Protein AF-0000000076583501 (afdb_homodimer)

Solvent-accessible surface area (backbone atoms only — not comparable to full-atom values): 12440 Å² total; per-residue (Å²): 135,84,81,75,78,78,78,78,76,76,77,77,77,74,77,70,72,71,69,78,67,77,65,88,57,79,86,48,92,67,40,42,37,26,33,21,34,40,71,53,78,54,80,78,55,52,64,51,70,49,70,76,55,65,71,55,6,17,51,48,18,50,51,49,42,74,70,35,86,55,37,34,33,27,27,59,88,4,31,32,30,37,63,65,59,92,69,49,70,26,32,35,58,38,96,61,82,40,41,22,35,36,51,61,85,129,136,84,84,74,78,77,77,79,77,76,76,76,75,75,77,71,71,70,68,78,68,77,63,89,58,79,84,47,94,67,41,43,37,25,33,21,34,40,70,54,80,54,81,77,56,53,63,50,68,48,71,77,55,66,71,55,6,17,52,48,18,48,51,50,41,74,71,36,87,56,37,33,35,28,28,61,88,5,31,31,30,36,62,65,59,93,70,51,70,27,34,36,58,38,96,62,83,40,40,21,34,37,51,62,84,130

Nearest PDB structures (foldseek):
  5jvk-assembly3_C  TM=2.703E-01  e=1.717E+00  Bacteroides cellulosilyticus
  5jvk-assembly3_C  TM=2.705E-01  e=1.611E+00  Bacteroides cellulosilyticus

Sequence (212 aa):
MKASSVLCLLLVAGLLAASAQAHDCPAKAGFITMTDINWNNAGGLKEGREGGSEAEAAAKAEAFCRKNRKCFAFNDAAYWMLEPPATFAGFYPYDGELCTYMKIKKMKASSVLCLLLVAGLLAASAQAHDCPAKAGFITMTDINWNNAGGLKEGREGGSEAEAAAKAEAFCRKNRKCFAFNDAAYWMLEPPATFAGFYPYDGELCTYMKIKK

Radius of gyration: 24.27 Å; Cα contacts (8 Å, |Δi|>4): 399; chains: 2; bounding box: 88×47×60 Å

Foldseek 3Di:
DDPPPPPPPPPPPPPPPPPVPFADDDDDPQWDKDTQKDFDPDDDWAKDFADDPLQVLQVVLVVVQVVDLQWFKDKSSNMTTGDDDPPGPTMDGHPDTMIMITGDHD/DDPPPPPPPPPPPPPPPPPVPFADDDDDPQWDKDTQKDFDPDDDWAKDFADDPLQVLQVVLVVVQVVDLQWFKDKSSNMTTGDDDPPGPTMDGHPDTMIMITGDDD

pLDDT: mean 83.0, std 21.5, range [33.19, 98.75]

Organism: Tetradesmus obliquus (NCBI:txid3088)

Structure (mmCIF, N/CA/C/O backbone):
data_AF-0000000076583501-model_v1
#
loop_
_entity.id
_entity.type
_entity.pdbx_description
1 polymer 'Uncharacterized protein'
#
loop_
_atom_site.group_PDB
_atom_site.id
_atom_site.type_symbol
_atom_site.label_atom_id
_atom_site.label_alt_id
_atom_site.label_comp_id
_atom_site.label_asym_id
_atom_site.label_entity_id
_atom_site.label_seq_id
_atom_site.pdbx_PDB_ins_code
_atom_site.Cartn_x
_atom_site.Cartn_y
_atom_site.Cartn_z
_atom_site.occupancy
_atom_site.B_iso_or_equiv
_atom_site.auth_seq_id
_atom_site.auth_comp_id
_atom_site.auth_asym_id
_atom_site.auth_atom_id
_atom_site.pdbx_PDB_model_num
ATOM 1 N N . MET A 1 1 ? -54.219 -22.469 42.688 1 33.19 1 MET A N 1
ATOM 2 C CA . MET A 1 1 ? -53.812 -21.766 41.469 1 33.19 1 MET A CA 1
ATOM 3 C C . MET A 1 1 ? -52.344 -21.344 41.562 1 33.19 1 MET A C 1
ATOM 5 O O . MET A 1 1 ? -51.969 -20.531 42.406 1 33.19 1 MET A O 1
ATOM 9 N N . LYS A 1 2 ? -51.344 -22.266 41.188 1 41.41 2 LYS A N 1
ATOM 10 C CA . LYS A 1 2 ? -49.906 -22.094 41.219 1 41.41 2 LYS A CA 1
ATOM 11 C C . LYS A 1 2 ? -49.438 -21 40.25 1 41.41 2 LYS A C 1
ATOM 13 O O . LYS A 1 2 ? -49.906 -20.984 39.094 1 41.41 2 LYS A O 1
ATOM 18 N N . ALA A 1 3 ? -49.062 -19.781 40.781 1 48.47 3 ALA A N 1
ATOM 19 C CA . ALA A 1 3 ? -48.406 -18.688 40.062 1 48.47 3 ALA A CA 1
ATOM 20 C C . ALA A 1 3 ? -47.188 -19.172 39.312 1 48.47 3 ALA A C 1
ATOM 22 O O . ALA A 1 3 ? -46.281 -19.766 39.906 1 48.47 3 ALA A O 1
ATOM 23 N N . SER A 1 4 ? -47.312 -19.641 38.062 1 45.44 4 SER A N 1
ATOM 24 C CA . SER A 1 4 ? -46.188 -19.969 37.219 1 45.44 4 SER A CA 1
ATOM 25 C C . SER A 1 4 ? -45.281 -18.75 36.969 1 45.44 4 SER A C 1
ATOM 27 O O . SER A 1 4 ? -45.781 -17.703 36.531 1 45.44 4 SER A O 1
ATOM 29 N N . SER A 1 5 ? -44.281 -18.562 37.812 1 44.34 5 SER A N 1
ATOM 30 C CA . SER A 1 5 ? -43.25 -17.562 37.531 1 44.34 5 SER A CA 1
ATOM 31 C C . SER A 1 5 ? -42.656 -17.75 36.156 1 44.34 5 SER A C 1
ATOM 33 O O . SER A 1 5 ? -42.094 -18.812 35.875 1 44.34 5 SER A O 1
ATOM 35 N N . VAL A 1 6 ? -43.188 -17.078 35.125 1 46.06 6 VAL A N 1
ATOM 36 C CA . VAL A 1 6 ? -42.562 -16.953 33.812 1 46.06 6 VAL A CA 1
ATOM 37 C C . VAL A 1 6 ? -41.188 -16.312 33.969 1 46.06 6 VAL A C 1
ATOM 39 O O . VAL A 1 6 ? -41.062 -15.141 34.344 1 46.06 6 VAL A O 1
ATOM 42 N N . LEU A 1 7 ? -40.188 -17.125 34.25 1 44.72 7 LEU A N 1
ATOM 43 C CA . LEU A 1 7 ? -38.781 -16.672 34.125 1 44.72 7 LEU A CA 1
ATOM 44 C C . LEU A 1 7 ? -38.531 -16.156 32.719 1 44.72 7 LEU A C 1
ATOM 46 O O . LEU A 1 7 ? -38.656 -16.906 31.75 1 44.72 7 LEU A O 1
ATOM 50 N N . CYS A 1 8 ? -38.688 -14.82 32.469 1 43 8 CYS A N 1
ATOM 51 C CA . CYS A 1 8 ? -38.219 -14.125 31.266 1 43 8 CYS A CA 1
ATOM 52 C C . CYS A 1 8 ? -36.719 -14.312 31.078 1 43 8 CYS A C 1
ATOM 54 O O . CYS A 1 8 ? -35.906 -13.734 31.812 1 43 8 CYS A O 1
ATOM 56 N N . LEU A 1 9 ? -36.344 -15.484 30.547 1 44.47 9 LEU A N 1
ATOM 57 C CA . LEU A 1 9 ? -35 -15.617 30.047 1 44.47 9 LEU A CA 1
ATOM 58 C C . LEU A 1 9 ? -34.688 -14.539 29.016 1 44.47 9 LEU A C 1
ATOM 60 O O . LEU A 1 9 ? -35.219 -14.555 27.906 1 44.47 9 LEU A O 1
ATOM 64 N N . LEU A 1 10 ? -34.281 -13.344 29.516 1 46.03 10 LEU A N 1
ATOM 65 C CA . LEU A 1 10 ? -33.656 -12.352 28.641 1 46.03 10 LEU A CA 1
ATOM 66 C C . LEU A 1 10 ? -32.406 -12.922 27.969 1 46.03 10 LEU A C 1
ATOM 68 O O . LEU A 1 10 ? -31.391 -13.148 28.625 1 46.03 10 LEU A O 1
ATOM 72 N N . LEU A 1 11 ? -32.562 -13.633 26.844 1 43.69 11 LEU A N 1
ATOM 73 C CA . LEU A 1 11 ? -31.453 -13.945 25.953 1 43.69 11 LEU A CA 1
ATOM 74 C C . LEU A 1 11 ? -30.75 -12.68 25.5 1 43.69 11 LEU A C 1
ATOM 76 O O . LEU A 1 11 ? -31.281 -11.914 24.703 1 43.69 11 LEU A O 1
ATOM 80 N N . VAL A 1 12 ? -29.844 -12.141 26.281 1 39.69 12 VAL A N 1
ATOM 81 C CA . VAL A 1 12 ? -28.906 -11.133 25.781 1 39.69 12 VAL A CA 1
ATOM 82 C C . VAL A 1 12 ? -28.078 -11.719 24.625 1 39.69 12 VAL A C 1
ATOM 84 O O . VAL A 1 12 ? -27.203 -12.555 24.844 1 39.69 12 VAL A O 1
ATOM 87 N N . ALA A 1 13 ? -28.609 -11.75 23.406 1 41.84 13 ALA A N 1
ATOM 88 C CA . ALA A 1 13 ? -27.781 -11.969 22.234 1 41.84 13 ALA A CA 1
ATOM 89 C C . ALA A 1 13 ? -26.578 -11.023 22.234 1 41.84 13 ALA A C 1
ATOM 91 O O . ALA A 1 13 ? -26.734 -9.812 22.109 1 41.84 13 ALA A O 1
ATOM 92 N N . GLY A 1 14 ? -25.531 -11.336 22.859 1 40.5 14 GLY A N 1
ATOM 93 C CA . GLY A 1 14 ? -24.281 -10.617 22.672 1 40.5 14 GLY A CA 1
ATOM 94 C C . GLY A 1 14 ? -23.953 -10.375 21.219 1 40.5 14 GLY A C 1
ATOM 95 O O . GLY A 1 14 ? -23.75 -11.328 20.453 1 40.5 14 GLY A O 1
ATOM 96 N N . LEU A 1 15 ? -24.328 -9.336 20.641 1 43.78 15 LEU A N 1
ATOM 97 C CA . LEU A 1 15 ? -23.766 -8.82 19.406 1 43.78 15 LEU A CA 1
ATOM 98 C C . LEU A 1 15 ? -22.234 -8.852 19.453 1 43.78 15 LEU A C 1
ATOM 100 O O . LEU A 1 15 ? -21.609 -7.965 20.031 1 43.78 15 LEU A O 1
ATOM 104 N N . LEU A 1 16 ? -21.656 -10.008 19.391 1 36.66 16 LEU A N 1
ATOM 105 C CA . LEU A 1 16 ? -20.25 -10 19.016 1 36.66 16 LEU A CA 1
ATOM 106 C C . LEU A 1 16 ? -20.047 -9.25 17.703 1 36.66 16 LEU A C 1
ATOM 108 O O . LEU A 1 16 ? -20.516 -9.695 16.656 1 36.66 16 LEU A O 1
ATOM 112 N N . ALA A 1 17 ? -20.016 -7.969 17.734 1 36.88 17 ALA A N 1
ATOM 113 C CA . ALA A 1 17 ? -19.375 -7.309 16.609 1 36.88 17 ALA A CA 1
ATOM 114 C C . ALA A 1 17 ? -18.094 -8.039 16.203 1 36.88 17 ALA A C 1
ATOM 116 O O . ALA A 1 17 ? -17.156 -8.148 16.984 1 36.88 17 ALA A O 1
ATOM 117 N N . ALA A 1 18 ? -18.109 -9.109 15.414 1 33.78 18 ALA A N 1
ATOM 118 C CA . ALA A 1 18 ? -16.906 -9.633 14.758 1 33.78 18 ALA A CA 1
ATOM 119 C C . ALA A 1 18 ? -16.031 -8.5 14.219 1 33.78 18 ALA A C 1
ATOM 121 O O . ALA A 1 18 ? -16.453 -7.754 13.336 1 33.78 18 ALA A O 1
ATOM 122 N N . SER A 1 19 ? -15.305 -7.812 15.023 1 37.44 19 SER A N 1
ATOM 123 C CA . SER A 1 19 ? -14.211 -7.059 14.422 1 37.44 19 SER A CA 1
ATOM 124 C C . SER A 1 19 ? -13.609 -7.809 13.234 1 37.44 19 SER A C 1
ATOM 126 O O . SER A 1 19 ? -13.234 -8.977 13.352 1 37.44 19 SER A O 1
ATOM 128 N N . ALA A 1 20 ? -14.195 -7.738 12.109 1 42.19 20 ALA A N 1
ATOM 129 C CA . ALA A 1 20 ? -13.602 -8.367 10.938 1 42.19 20 ALA A CA 1
ATOM 130 C C . ALA A 1 20 ? -12.078 -8.422 11.055 1 42.19 20 ALA A C 1
ATOM 132 O O . ALA A 1 20 ? -11.43 -7.383 11.18 1 42.19 20 ALA A O 1
ATOM 133 N N . GLN A 1 21 ? -11.562 -9.273 11.906 1 45.88 21 GLN A N 1
ATOM 134 C CA . GLN A 1 21 ? -10.133 -9.531 12.008 1 45.88 21 GLN A CA 1
ATOM 135 C C . GLN A 1 21 ? -9.461 -9.43 10.648 1 45.88 21 GLN A C 1
ATOM 137 O O . GLN A 1 21 ? -9.984 -9.938 9.648 1 45.88 21 GLN A O 1
ATOM 142 N N . ALA A 1 22 ? -8.578 -8.422 10.422 1 59.5 22 ALA A N 1
ATOM 143 C CA . ALA A 1 22 ? -7.785 -8.359 9.195 1 59.5 22 ALA A CA 1
ATOM 144 C C . ALA A 1 22 ? -7.344 -9.75 8.758 1 59.5 22 ALA A C 1
ATOM 146 O O . ALA A 1 22 ? -7.055 -10.609 9.594 1 59.5 22 ALA A O 1
ATOM 147 N N . HIS A 1 23 ? -7.59 -10.117 7.48 1 78.06 23 HIS A N 1
ATOM 148 C CA . HIS A 1 23 ? -7.09 -11.32 6.824 1 78.06 23 HIS A CA 1
ATOM 149 C C . HIS A 1 23 ? -5.625 -11.57 7.168 1 78.06 23 HIS A C 1
ATOM 151 O O . HIS A 1 23 ? -4.848 -10.617 7.297 1 78.06 23 HIS 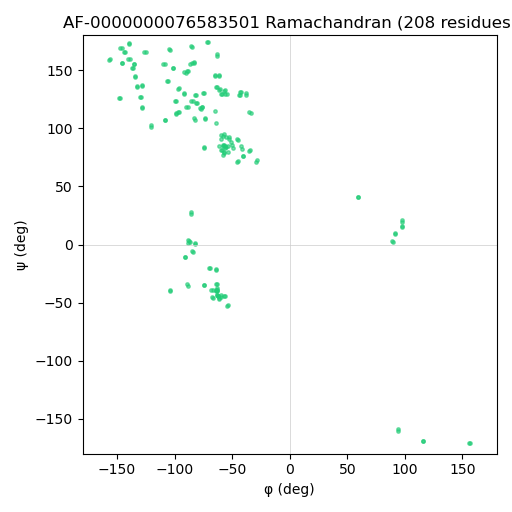A O 1
ATOM 157 N N . ASP A 1 24 ? -5.301 -12.758 7.555 1 89.88 24 ASP A N 1
ATOM 158 C CA . ASP A 1 24 ? -3.922 -13.094 7.895 1 89.88 24 ASP A CA 1
ATOM 159 C C . ASP A 1 24 ? -3.059 -13.203 6.641 1 89.88 24 ASP A C 1
ATOM 161 O O . ASP A 1 24 ? -3.291 -14.078 5.797 1 89.88 24 ASP A O 1
ATOM 165 N N . CYS A 1 25 ? -2.193 -12.305 6.41 1 95.94 25 CYS A N 1
ATOM 166 C CA . CYS A 1 25 ? -1.236 -12.312 5.309 1 95.94 25 CYS A CA 1
ATOM 167 C C . CYS A 1 25 ? 0.176 -12.578 5.82 1 95.94 25 CYS A C 1
ATOM 169 O O . CYS A 1 25 ? 0.776 -11.719 6.465 1 95.94 25 CYS A O 1
ATOM 171 N N . PRO A 1 26 ? 0.701 -13.773 5.566 1 94.31 26 PRO A N 1
ATOM 172 C CA . PRO A 1 26 ? 2.061 -14.039 6.043 1 94.31 26 PRO A CA 1
ATOM 173 C C . PRO A 1 26 ? 3.096 -13.102 5.426 1 94.31 26 PRO A C 1
ATOM 175 O O . PRO A 1 26 ? 2.99 -12.75 4.25 1 94.31 26 PRO A O 1
ATOM 178 N N . ALA A 1 27 ? 4.109 -12.766 6.266 1 93.19 27 ALA A N 1
ATOM 179 C CA . ALA A 1 27 ? 5.234 -12 5.734 1 93.19 27 ALA A CA 1
ATOM 180 C C . ALA A 1 27 ? 6.012 -12.812 4.703 1 93.19 27 ALA A C 1
ATOM 182 O O . ALA A 1 27 ? 6.168 -14.031 4.852 1 93.19 27 ALA A O 1
ATOM 183 N N . LYS A 1 28 ? 6.512 -12.094 3.701 1 95.25 28 LYS A N 1
ATOM 184 C CA . LYS A 1 28 ? 7.352 -12.703 2.674 1 95.25 28 LYS A CA 1
ATOM 185 C C . LYS A 1 28 ? 8.648 -11.922 2.482 1 95.25 28 LYS A C 1
ATOM 187 O O . LYS A 1 28 ? 8.617 -10.719 2.232 1 95.25 28 LYS A O 1
ATOM 192 N N . ALA A 1 29 ? 9.742 -12.633 2.566 1 93.31 29 ALA A N 1
ATOM 193 C CA . ALA A 1 29 ? 11.039 -11.984 2.381 1 93.31 29 ALA A CA 1
ATOM 194 C C . ALA A 1 29 ? 11.109 -11.273 1.031 1 93.31 29 ALA A C 1
ATOM 196 O O . ALA A 1 29 ? 10.711 -11.836 0.006 1 93.31 29 ALA A O 1
ATOM 197 N N . GLY A 1 30 ? 11.586 -10.023 1.073 1 93.19 30 GLY A N 1
ATOM 198 C CA . GLY A 1 30 ? 11.766 -9.266 -0.156 1 93.19 30 GLY A CA 1
ATOM 199 C C . GLY A 1 30 ? 10.523 -8.492 -0.561 1 93.19 30 GLY A C 1
ATOM 200 O O . GLY A 1 30 ? 10.5 -7.844 -1.611 1 93.19 30 GLY A O 1
ATOM 201 N N . PHE A 1 31 ? 9.508 -8.594 0.328 1 95.44 31 PHE A N 1
ATOM 202 C CA . PHE A 1 31 ? 8.258 -7.926 -0.01 1 95.44 31 PHE A CA 1
ATOM 203 C C . PHE A 1 31 ? 7.684 -7.203 1.204 1 95.44 31 PHE A C 1
ATOM 205 O O . PHE A 1 31 ? 7.902 -7.621 2.342 1 95.44 31 PHE A O 1
ATOM 212 N N . ILE A 1 32 ? 6.922 -6.109 0.92 1 94.75 32 ILE A N 1
ATOM 213 C CA . ILE A 1 32 ? 6.059 -5.465 1.903 1 94.75 32 ILE A CA 1
ATOM 214 C C . ILE A 1 32 ? 4.66 -6.066 1.836 1 94.75 32 ILE A C 1
ATOM 216 O O . ILE A 1 32 ? 4.074 -6.176 0.755 1 94.75 32 ILE A O 1
ATOM 220 N N . THR A 1 33 ? 4.18 -6.422 2.992 1 96.19 33 THR A N 1
ATOM 221 C CA . THR A 1 33 ? 2.838 -6.988 3.074 1 96.19 33 THR A CA 1
ATOM 222 C C . THR A 1 33 ? 1.782 -5.887 3.094 1 96.19 33 THR A C 1
ATOM 224 O O . THR A 1 33 ? 1.887 -4.934 3.869 1 96.19 33 THR A O 1
ATOM 227 N N . MET A 1 34 ? 0.791 -5.977 2.23 1 96.75 34 MET A N 1
ATOM 228 C CA . MET A 1 34 ? -0.387 -5.117 2.17 1 96.75 34 MET A CA 1
ATOM 229 C C . MET A 1 34 ? -1.665 -5.934 2.346 1 96.75 34 MET A C 1
ATOM 231 O O . MET A 1 34 ? -2.125 -6.586 1.405 1 96.75 34 MET A O 1
ATOM 235 N N . THR A 1 35 ? -2.188 -5.879 3.539 1 96.44 35 THR A N 1
ATOM 236 C CA . THR A 1 35 ? -3.338 -6.699 3.902 1 96.44 35 THR A CA 1
ATOM 237 C C . THR A 1 35 ? -4.641 -6.027 3.477 1 96.44 35 THR A C 1
ATOM 239 O O . THR A 1 35 ? -4.902 -4.879 3.85 1 96.44 35 THR A O 1
ATOM 242 N N . ASP A 1 36 ? -5.402 -6.73 2.688 1 96.81 36 ASP A N 1
ATOM 243 C CA . ASP A 1 36 ? -6.707 -6.277 2.211 1 96.81 36 ASP A CA 1
ATOM 244 C C . ASP A 1 36 ? -6.582 -4.973 1.428 1 96.81 36 ASP A C 1
ATOM 246 O O . ASP A 1 36 ? -7.379 -4.051 1.615 1 96.81 36 ASP A O 1
ATOM 250 N N . ILE A 1 37 ? -5.59 -4.953 0.685 1 96.56 37 ILE A N 1
ATOM 251 C CA . ILE A 1 37 ? -5.258 -3.805 -0.151 1 96.56 37 ILE A CA 1
ATOM 252 C C . ILE A 1 37 ? -5.035 -4.262 -1.591 1 96.56 37 ILE A C 1
ATOM 254 O O . ILE A 1 37 ? -4.391 -5.281 -1.833 1 96.56 37 ILE A O 1
ATOM 258 N N . ASN A 1 38 ? -5.59 -3.492 -2.525 1 96.62 38 ASN A N 1
ATOM 259 C CA . ASN A 1 38 ? -5.422 -3.758 -3.949 1 96.62 38 ASN A CA 1
ATOM 260 C C . ASN A 1 38 ? -4.867 -2.539 -4.688 1 96.62 38 ASN A C 1
ATOM 262 O O . ASN A 1 38 ? -4.781 -1.451 -4.113 1 96.62 38 ASN A O 1
ATOM 266 N N . TRP A 1 39 ? -4.43 -2.807 -5.863 1 96.38 39 TRP A N 1
ATOM 267 C CA . TRP A 1 39 ? -3.992 -1.685 -6.688 1 96.38 39 TRP A CA 1
ATOM 268 C C . TRP A 1 39 ? -5.059 -1.311 -7.711 1 96.38 39 TRP A C 1
ATOM 270 O O . TRP A 1 39 ? -5.863 -2.152 -8.109 1 96.38 39 TRP A O 1
ATOM 280 N N . ASN A 1 40 ? -5.016 -0.035 -8.062 1 91.62 40 ASN A N 1
ATOM 281 C CA . ASN A 1 40 ? -5.891 0.458 -9.117 1 91.62 40 ASN A CA 1
ATOM 282 C C . ASN A 1 40 ? -5.383 0.051 -10.5 1 91.62 40 ASN A C 1
ATOM 284 O O . ASN A 1 40 ? -4.25 0.368 -10.867 1 91.62 40 ASN A O 1
ATOM 288 N N . ASN A 1 41 ? -6.074 -0.659 -11.227 1 82.19 41 ASN A N 1
ATOM 289 C CA . ASN A 1 41 ? -5.676 -1.164 -12.539 1 82.19 41 ASN A CA 1
ATOM 290 C C . ASN A 1 41 ? -5.977 -0.158 -13.648 1 82.19 41 ASN A C 1
ATOM 292 O O . ASN A 1 41 ? -5.992 -0.512 -14.828 1 82.19 41 ASN A O 1
ATOM 296 N N . ALA A 1 42 ? -6.023 1.025 -13.367 1 70.38 42 ALA A N 1
ATOM 297 C CA . ALA A 1 42 ? -6.297 2.035 -14.383 1 70.38 42 ALA A CA 1
ATOM 298 C C . ALA A 1 42 ? -5.004 2.539 -15.023 1 70.38 42 ALA A C 1
ATOM 300 O O . ALA A 1 42 ? -3.93 2.426 -14.43 1 70.38 42 ALA A O 1
ATOM 301 N N . GLY A 1 43 ? -5.055 2.91 -16.312 1 66.12 43 GLY A N 1
ATOM 302 C CA . GLY A 1 43 ? -4.051 3.834 -16.812 1 66.12 43 GLY A CA 1
ATOM 303 C C . GLY A 1 43 ? -2.9 3.139 -17.516 1 66.12 43 GLY A C 1
ATOM 304 O O . GLY A 1 43 ? -1.758 3.6 -17.453 1 66.12 43 GLY A O 1
ATOM 305 N N . GLY A 1 44 ? -3.07 1.885 -18 1 78.94 44 GLY A N 1
ATOM 306 C CA . GLY A 1 44 ? -1.966 1.339 -18.766 1 78.94 44 GLY A CA 1
ATOM 307 C C . GLY A 1 44 ? -1.05 0.447 -17.953 1 78.94 44 GLY A C 1
ATOM 308 O O . GLY A 1 44 ? 0.098 0.21 -18.328 1 78.94 44 GLY A O 1
ATOM 309 N N . LEU A 1 45 ? -1.541 0.067 -16.844 1 88.94 45 LEU A N 1
ATOM 310 C CA . LEU A 1 45 ? -0.756 -0.853 -16.031 1 88.94 45 LEU A CA 1
ATOM 311 C C . LEU A 1 45 ? -0.479 -2.148 -16.781 1 88.94 45 LEU A C 1
ATOM 313 O O . LEU A 1 45 ? -1.365 -2.682 -17.453 1 88.94 45 LEU A O 1
ATOM 317 N N . LYS A 1 46 ? 0.839 -2.533 -16.781 1 93.5 46 LYS A N 1
ATOM 318 C CA . LYS A 1 46 ? 1.18 -3.873 -17.25 1 93.5 46 LYS A CA 1
ATOM 319 C C . LYS A 1 46 ? 0.999 -4.906 -16.141 1 93.5 46 LYS A C 1
ATOM 321 O O . LYS A 1 46 ? 1.735 -4.902 -15.156 1 93.5 46 LYS A O 1
ATOM 326 N N . GLU A 1 47 ? -0.013 -5.652 -16.375 1 95.88 47 GLU A N 1
ATOM 327 C CA . GLU A 1 47 ? -0.366 -6.641 -15.359 1 95.88 47 GLU A CA 1
ATOM 328 C C . GLU A 1 47 ? -0.796 -7.957 -15.992 1 95.88 47 GLU A C 1
ATOM 330 O O . GLU A 1 47 ? -0.979 -8.039 -17.203 1 95.88 47 GLU A O 1
ATOM 335 N N . GLY A 1 48 ? -0.72 -9.023 -15.164 1 96.19 48 GLY A N 1
ATOM 336 C CA . GLY A 1 48 ? -1.169 -10.344 -15.578 1 96.19 48 GLY A CA 1
ATOM 337 C C . GLY A 1 48 ? -1.744 -11.164 -14.438 1 96.19 48 GLY A C 1
ATOM 338 O O . GLY A 1 48 ? -1.705 -10.742 -13.281 1 96.19 48 GLY A O 1
ATOM 339 N N . ARG A 1 49 ? -2.322 -12.227 -14.891 1 97.19 49 ARG A N 1
ATOM 340 C CA . ARG A 1 49 ? -2.838 -13.211 -13.938 1 97.19 49 ARG A CA 1
ATOM 341 C C . ARG A 1 49 ? -2.414 -14.617 -14.328 1 97.19 49 ARG A C 1
ATOM 343 O O . ARG A 1 49 ? -2.508 -15.008 -15.5 1 97.19 49 ARG A O 1
ATOM 350 N N . GLU A 1 50 ? -1.968 -15.383 -13.328 1 98.19 50 GLU A N 1
ATOM 351 C CA . GLU A 1 50 ? -1.53 -16.75 -13.586 1 98.19 50 GLU A CA 1
ATOM 352 C C . GLU A 1 50 ? -2.711 -17.719 -13.578 1 98.19 50 GLU A C 1
ATOM 354 O O . GLU A 1 50 ? -3.742 -17.438 -12.961 1 98.19 50 GLU A O 1
ATOM 359 N N . GLY A 1 51 ? -2.471 -18.828 -14.281 1 97.12 51 GLY A N 1
ATOM 360 C CA . GLY A 1 51 ? -3.527 -19.828 -14.375 1 97.12 51 GLY A CA 1
ATOM 361 C C . GLY A 1 51 ? -3.283 -21.047 -13.5 1 97.12 51 GLY A C 1
ATOM 362 O O . GLY A 1 51 ? -2.215 -21.188 -12.906 1 97.12 51 GLY A O 1
ATOM 363 N N . GLY A 1 52 ? -4.496 -21.938 -13.375 1 96.75 52 GLY A N 1
ATOM 364 C CA . GLY A 1 52 ? -4.48 -23.109 -12.523 1 96.75 52 GLY A CA 1
ATOM 365 C C . GLY A 1 52 ? -5.449 -23.031 -11.359 1 96.75 52 GLY A C 1
ATOM 366 O O . GLY A 1 52 ? -6.352 -22.188 -11.359 1 96.75 52 GLY A O 1
ATOM 367 N N . SER A 1 53 ? -5.27 -24 -10.43 1 96.75 53 SER A N 1
ATOM 368 C CA . SER A 1 53 ? -6.039 -23.859 -9.195 1 96.75 53 SER A CA 1
ATOM 369 C C . SER A 1 53 ? -5.648 -22.609 -8.438 1 96.75 53 SER A C 1
ATOM 371 O O . SER A 1 53 ? -4.578 -22.031 -8.672 1 96.75 53 SER A O 1
ATOM 373 N N . GLU A 1 54 ? -6.426 -22.203 -7.586 1 94 54 GLU A N 1
ATOM 374 C CA . GLU A 1 54 ? -6.195 -20.969 -6.832 1 94 54 GLU A CA 1
ATOM 375 C C . GLU A 1 54 ? -4.824 -20.984 -6.16 1 94 54 GLU A C 1
ATOM 377 O O . GLU A 1 54 ? -4.027 -20.062 -6.352 1 94 54 GLU A O 1
ATOM 382 N N . ALA A 1 55 ? -4.555 -22.016 -5.441 1 94.81 55 ALA A N 1
ATOM 383 C CA . ALA A 1 55 ? -3.287 -22.109 -4.719 1 94.81 55 ALA A CA 1
ATOM 384 C C . ALA A 1 55 ? -2.107 -22.156 -5.684 1 94.81 55 ALA A C 1
ATOM 386 O O . ALA A 1 55 ? -1.089 -21.5 -5.457 1 94.81 55 ALA A O 1
ATOM 387 N N . GLU A 1 56 ? -2.285 -22.891 -6.824 1 97.19 56 GLU A N 1
ATOM 388 C CA . GLU A 1 56 ? -1.233 -23 -7.832 1 97.19 56 GLU A CA 1
ATOM 389 C C . GLU A 1 56 ? -0.989 -21.656 -8.508 1 97.19 56 GLU A C 1
ATOM 391 O O . GLU A 1 56 ? 0.16 -21.234 -8.688 1 97.19 56 GLU A O 1
ATOM 396 N N . ALA A 1 57 ? -2.062 -21.031 -8.859 1 98.38 57 ALA A N 1
ATOM 397 C CA . ALA A 1 57 ? -1.968 -19.734 -9.555 1 98.38 57 ALA A CA 1
ATOM 398 C C . ALA A 1 57 ? -1.314 -18.688 -8.664 1 98.38 57 ALA A C 1
ATOM 400 O O . ALA A 1 57 ? -0.454 -17.922 -9.117 1 98.38 57 ALA A O 1
ATOM 401 N N . ALA A 1 58 ? -1.652 -18.703 -7.406 1 97.69 58 ALA A N 1
ATOM 402 C CA . ALA A 1 58 ? -1.051 -17.766 -6.461 1 97.69 58 ALA A CA 1
ATOM 403 C C . ALA A 1 58 ? 0.45 -18 -6.332 1 97.69 58 ALA A C 1
ATOM 405 O O . ALA A 1 58 ? 1.238 -17.047 -6.312 1 97.69 58 ALA A O 1
ATOM 406 N N . ALA A 1 59 ? 0.811 -19.25 -6.25 1 98.25 59 ALA A N 1
ATOM 407 C CA . ALA A 1 59 ? 2.225 -19.594 -6.148 1 98.25 59 ALA A CA 1
ATOM 408 C C . ALA A 1 59 ? 2.99 -19.172 -7.398 1 98.25 59 ALA A C 1
ATOM 410 O O . ALA A 1 59 ? 4.129 -18.703 -7.305 1 98.25 59 ALA A O 1
ATOM 411 N N . LYS A 1 60 ? 2.377 -19.297 -8.531 1 98.62 60 LYS A N 1
ATOM 412 C CA . LYS A 1 60 ? 3 -18.906 -9.797 1 98.62 60 LYS A CA 1
ATOM 413 C C . LYS A 1 60 ? 3.178 -17.391 -9.875 1 98.62 60 LYS A C 1
ATOM 415 O O . LYS A 1 60 ? 4.199 -16.906 -10.367 1 98.62 60 LYS A O 1
ATOM 420 N N . ALA A 1 61 ? 2.244 -16.688 -9.414 1 98.75 61 ALA A N 1
ATOM 421 C CA . ALA A 1 61 ? 2.359 -15.234 -9.391 1 98.75 61 ALA A CA 1
ATOM 422 C C . ALA A 1 61 ? 3.523 -14.789 -8.516 1 98.75 61 ALA A C 1
ATOM 424 O O . ALA A 1 61 ? 4.293 -13.906 -8.898 1 98.75 61 ALA A O 1
ATOM 425 N N . GLU A 1 62 ? 3.629 -15.391 -7.375 1 98.62 62 GLU A N 1
ATOM 426 C CA . GLU A 1 62 ? 4.754 -15.078 -6.5 1 98.62 62 GLU A CA 1
ATOM 427 C C . GLU A 1 62 ? 6.082 -15.422 -7.168 1 98.62 62 GLU A C 1
ATOM 429 O O . GLU A 1 62 ? 7.023 -14.625 -7.148 1 98.62 62 GLU A O 1
ATOM 434 N N . ALA A 1 63 ? 6.152 -16.594 -7.758 1 98.69 63 ALA A N 1
ATOM 435 C CA . ALA A 1 63 ? 7.379 -17.031 -8.422 1 98.69 63 ALA A CA 1
ATOM 436 C C . ALA A 1 63 ? 7.762 -16.062 -9.547 1 98.69 63 ALA A C 1
ATOM 438 O O . ALA A 1 63 ? 8.938 -15.703 -9.688 1 98.69 63 ALA A O 1
ATOM 439 N N . PHE A 1 64 ? 6.809 -15.695 -10.305 1 98.56 64 PHE A N 1
ATOM 440 C CA . PHE A 1 64 ? 7.039 -14.734 -11.367 1 98.56 64 PHE A CA 1
ATOM 441 C C . PHE A 1 64 ? 7.637 -13.445 -10.82 1 98.56 64 PHE A C 1
ATOM 443 O O . PHE A 1 64 ? 8.617 -12.93 -11.359 1 98.56 64 PHE A O 1
ATOM 450 N N . CYS A 1 65 ? 7.082 -13 -9.734 1 98.38 65 CYS A N 1
ATOM 451 C CA . CYS A 1 65 ? 7.508 -11.711 -9.203 1 98.38 65 CYS A CA 1
ATOM 452 C C . CYS A 1 65 ? 8.883 -11.82 -8.547 1 98.38 65 CYS A C 1
ATOM 454 O O . CYS A 1 65 ? 9.656 -10.867 -8.578 1 98.38 65 CYS A O 1
ATOM 456 N N . ARG A 1 66 ? 9.141 -12.906 -7.957 1 97.75 66 ARG A N 1
ATOM 457 C CA . ARG A 1 66 ? 10.461 -13.109 -7.375 1 97.75 66 ARG A CA 1
ATOM 458 C C . ARG A 1 66 ? 11.547 -13.117 -8.453 1 97.75 66 ARG A C 1
ATOM 460 O O . ARG A 1 66 ? 12.625 -12.562 -8.258 1 97.75 66 ARG A O 1
ATOM 467 N N . LYS A 1 67 ? 11.227 -13.602 -9.57 1 97.62 67 LYS A N 1
ATOM 468 C CA . LYS A 1 67 ? 12.211 -13.812 -10.625 1 97.62 67 LYS A CA 1
ATOM 469 C C . LYS A 1 67 ? 12.352 -12.57 -11.5 1 97.62 67 LYS A C 1
ATOM 471 O O . LYS A 1 67 ? 13.43 -12.297 -12.031 1 97.62 67 LYS A O 1
ATOM 476 N N . ASN A 1 68 ? 11.328 -11.898 -11.727 1 97.25 68 ASN A N 1
ATOM 477 C CA . ASN A 1 68 ? 11.289 -10.766 -12.633 1 97.25 68 ASN A CA 1
ATOM 478 C C . ASN A 1 68 ? 11.648 -9.461 -11.922 1 97.25 68 ASN A C 1
ATOM 480 O O . ASN A 1 68 ? 10.883 -8.969 -11.094 1 97.25 68 ASN A O 1
ATOM 484 N N . ARG A 1 69 ? 12.648 -8.828 -12.305 1 95.12 69 ARG A N 1
ATOM 485 C CA . ARG A 1 69 ? 13.141 -7.625 -11.648 1 95.12 69 ARG A CA 1
ATOM 486 C C . ARG A 1 69 ? 12.188 -6.453 -11.859 1 95.12 69 ARG A C 1
ATOM 488 O O . ARG A 1 69 ? 12.227 -5.477 -11.109 1 95.12 69 ARG A O 1
ATOM 495 N N . LYS A 1 70 ? 11.359 -6.551 -12.867 1 95.5 70 LYS A N 1
ATOM 496 C CA . LYS A 1 70 ? 10.461 -5.445 -13.18 1 95.5 70 LYS A CA 1
ATOM 497 C C . LYS A 1 70 ? 9.125 -5.602 -12.453 1 95.5 70 LYS A C 1
ATOM 499 O O . LYS A 1 70 ? 8.289 -4.695 -12.477 1 95.5 70 LYS A O 1
ATOM 504 N N . CYS A 1 71 ? 8.953 -6.805 -11.875 1 97.12 71 CYS A N 1
ATOM 505 C CA . CYS A 1 71 ? 7.719 -6.973 -11.117 1 97.12 71 CYS A CA 1
ATOM 506 C C . CYS A 1 71 ? 7.672 -6.02 -9.93 1 97.12 71 CYS A C 1
ATOM 508 O O . CYS A 1 71 ? 8.672 -5.855 -9.219 1 97.12 71 CYS A O 1
ATOM 510 N N . PHE A 1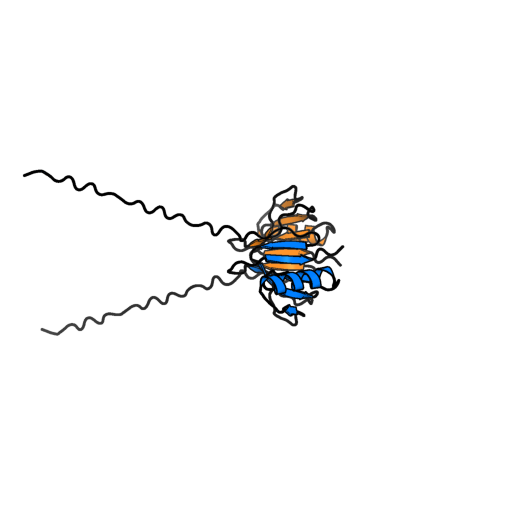 72 ? 6.477 -5.395 -9.773 1 95.94 72 PHE A N 1
ATOM 511 C CA . PHE A 1 72 ? 6.305 -4.406 -8.711 1 95.94 72 PHE A CA 1
ATOM 512 C C . PHE A 1 72 ? 5.504 -4.988 -7.555 1 95.94 72 PHE A C 1
ATOM 514 O O . PHE A 1 72 ? 5.789 -4.703 -6.391 1 95.94 72 PHE A O 1
ATOM 521 N N . ALA A 1 73 ? 4.504 -5.754 -7.891 1 97.75 73 ALA A N 1
ATOM 522 C CA . ALA A 1 73 ? 3.664 -6.348 -6.852 1 97.75 73 ALA A CA 1
ATOM 523 C C . ALA A 1 73 ? 2.969 -7.605 -7.363 1 97.75 73 ALA A C 1
ATOM 525 O O . ALA A 1 73 ? 2.844 -7.805 -8.578 1 97.75 73 ALA A O 1
ATOM 526 N N . PHE A 1 74 ? 2.525 -8.445 -6.449 1 98.5 74 PHE A N 1
ATOM 527 C CA . PHE A 1 74 ? 1.632 -9.562 -6.723 1 98.5 74 PHE A CA 1
ATOM 528 C C . PHE A 1 74 ? 0.653 -9.766 -5.57 1 98.5 74 PHE A C 1
ATOM 530 O O . PHE A 1 74 ? 0.794 -9.156 -4.512 1 98.5 74 PHE A O 1
ATOM 537 N N . ASN A 1 75 ? -0.396 -10.594 -5.898 1 97.94 75 ASN A N 1
ATOM 538 C CA . ASN A 1 75 ? -1.304 -10.906 -4.801 1 97.94 75 ASN A CA 1
ATOM 539 C C . ASN A 1 75 ? -1.73 -12.375 -4.832 1 97.94 75 ASN A C 1
ATOM 541 O O . ASN A 1 75 ? -1.354 -13.117 -5.738 1 97.94 75 ASN A O 1
ATOM 545 N N . ASP A 1 76 ? -2.465 -12.844 -3.771 1 97.62 76 ASP A N 1
ATOM 546 C CA . ASP A 1 76 ? -2.801 -14.258 -3.635 1 97.62 76 ASP A CA 1
ATOM 547 C C . ASP A 1 76 ? -4.02 -14.617 -4.48 1 97.62 76 ASP A C 1
ATOM 549 O O . ASP A 1 76 ? -4.426 -15.781 -4.531 1 97.62 76 ASP A O 1
ATOM 553 N N . ALA A 1 77 ? -4.609 -13.672 -5.211 1 97.31 77 ALA A N 1
ATOM 554 C CA . ALA A 1 77 ? -5.609 -13.945 -6.242 1 97.31 77 ALA A CA 1
ATOM 555 C C . ALA A 1 77 ? -4.945 -14.227 -7.586 1 97.31 77 ALA A C 1
ATOM 557 O O . ALA A 1 77 ? -5.617 -14.289 -8.617 1 97.31 77 ALA A O 1
ATOM 558 N N . ALA A 1 78 ? -3.572 -14.211 -7.531 1 98.56 78 ALA A N 1
ATOM 559 C CA . ALA A 1 78 ? -2.76 -14.695 -8.641 1 98.56 78 ALA A CA 1
ATOM 560 C C . ALA A 1 78 ? -2.414 -13.57 -9.602 1 98.56 78 ALA A C 1
ATOM 562 O O . ALA A 1 78 ? -1.918 -13.812 -10.711 1 98.56 78 ALA A O 1
ATOM 563 N N . TYR A 1 79 ? -2.715 -12.352 -9.234 1 97.94 79 TYR A N 1
ATOM 564 C CA . TYR A 1 79 ? -2.375 -11.219 -10.094 1 97.94 79 TYR A CA 1
ATOM 565 C C . TYR A 1 79 ? -0.973 -10.711 -9.789 1 97.94 79 TYR A C 1
ATOM 567 O O . TYR A 1 79 ? -0.493 -10.828 -8.664 1 97.94 79 TYR A O 1
ATOM 575 N N . TRP A 1 80 ? -0.288 -10.188 -10.75 1 98.12 80 TRP A N 1
ATOM 576 C CA . TRP A 1 80 ? 0.965 -9.453 -10.617 1 98.12 80 TRP A CA 1
ATOM 577 C C . TRP A 1 80 ? 0.949 -8.188 -11.477 1 98.12 80 TRP A C 1
ATOM 579 O O . TRP A 1 80 ? 0.198 -8.102 -12.453 1 98.12 80 TRP A O 1
ATOM 589 N N . MET A 1 81 ? 1.708 -7.23 -11.125 1 97 81 MET A N 1
ATOM 590 C CA . MET A 1 81 ? 1.877 -6.016 -11.914 1 97 81 MET A CA 1
ATOM 591 C C . MET A 1 81 ? 3.35 -5.637 -12.023 1 97 81 MET A C 1
ATOM 593 O O . MET A 1 81 ? 4.121 -5.844 -11.086 1 97 81 MET A O 1
ATOM 597 N N . LEU A 1 82 ? 3.715 -5.109 -13.164 1 96.44 82 LEU A N 1
ATOM 598 C CA . LEU A 1 82 ? 5.051 -4.562 -13.375 1 96.44 82 LEU A CA 1
ATOM 599 C C . LEU A 1 82 ? 5.133 -3.119 -12.891 1 96.44 82 LEU A C 1
ATOM 601 O O . LEU A 1 82 ? 4.121 -2.539 -12.484 1 96.44 82 LEU A O 1
ATOM 605 N N . GLU A 1 83 ? 6.312 -2.611 -12.852 1 93.44 83 GLU A N 1
ATOM 606 C CA . GLU A 1 83 ? 6.516 -1.226 -12.438 1 93.44 83 GLU A CA 1
ATOM 607 C C . GLU A 1 83 ? 5.477 -0.303 -13.07 1 93.44 83 GLU A C 1
ATOM 609 O O . GLU A 1 83 ? 5.281 -0.328 -14.289 1 93.44 83 GLU A O 1
ATOM 614 N N . PRO A 1 84 ? 4.891 0.423 -12.234 1 90.25 84 PRO A N 1
ATOM 615 C CA . PRO A 1 84 ? 3.807 1.237 -12.789 1 90.25 84 PRO A CA 1
ATOM 616 C C . PRO A 1 84 ? 4.309 2.529 -13.43 1 90.25 84 PRO A C 1
ATOM 618 O O . PRO A 1 84 ? 5.391 3.01 -13.094 1 90.25 84 PRO A O 1
ATOM 621 N N . PRO A 1 85 ? 3.461 3.016 -14.344 1 88.19 85 PRO A N 1
ATOM 622 C CA . PRO A 1 85 ? 3.771 4.336 -14.898 1 88.19 85 PRO A CA 1
ATOM 623 C C . PRO A 1 85 ? 3.551 5.465 -13.891 1 88.19 85 PRO A C 1
ATOM 625 O O . PRO A 1 85 ? 2.998 5.234 -12.812 1 88.19 85 PRO A O 1
ATOM 628 N N . ALA A 1 86 ? 3.93 6.633 -14.297 1 83.69 86 ALA A N 1
ATOM 629 C CA . ALA A 1 86 ? 3.787 7.809 -13.445 1 83.69 86 ALA A CA 1
ATOM 630 C C . ALA A 1 86 ? 2.318 8.102 -13.156 1 83.69 86 ALA A C 1
ATOM 632 O O . ALA A 1 86 ? 1.992 8.734 -12.148 1 83.69 86 ALA A O 1
ATOM 633 N N . THR A 1 87 ? 1.463 7.605 -13.992 1 83.38 87 THR A N 1
ATOM 634 C CA . THR A 1 87 ? 0.036 7.887 -13.898 1 83.38 87 THR A CA 1
ATOM 635 C C . THR A 1 87 ? -0.658 6.875 -12.992 1 83.38 87 THR A C 1
ATOM 637 O O . THR A 1 87 ? -1.881 6.906 -12.836 1 83.38 87 THR A O 1
ATOM 640 N N . PHE A 1 88 ? 0.058 6.023 -12.422 1 89.06 88 PHE A N 1
ATOM 641 C CA . PHE A 1 88 ? -0.516 5.008 -11.547 1 89.06 88 PHE A CA 1
ATOM 642 C C . PHE A 1 88 ? -1.322 5.656 -10.43 1 89.06 88 PHE A C 1
ATOM 644 O O . PHE A 1 88 ? -0.82 6.531 -9.719 1 89.06 88 PHE A O 1
ATOM 651 N N . ALA A 1 89 ? -2.551 5.164 -10.266 1 88.44 89 ALA A N 1
ATOM 652 C CA . ALA A 1 89 ? -3.498 5.773 -9.336 1 88.44 89 ALA A CA 1
ATOM 653 C C . ALA A 1 89 ? -3.273 5.258 -7.918 1 88.44 89 ALA A C 1
ATOM 655 O O . ALA A 1 89 ? -3.91 5.734 -6.973 1 88.44 89 ALA A O 1
ATOM 656 N N . GLY A 1 90 ? -2.398 4.277 -7.75 1 94.06 90 GLY A N 1
ATOM 657 C CA . GLY A 1 90 ? -1.996 3.879 -6.41 1 94.06 90 GLY A CA 1
ATOM 658 C C . GLY A 1 90 ? -2.812 2.725 -5.859 1 94.06 90 GLY A C 1
ATOM 659 O O . GLY A 1 90 ? -3.271 1.866 -6.617 1 94.06 90 GLY A O 1
ATOM 660 N N . PHE A 1 91 ? -2.842 2.559 -4.539 1 96.31 91 PHE A N 1
ATOM 661 C CA . PHE A 1 91 ? -3.471 1.452 -3.828 1 96.31 91 PHE A CA 1
ATOM 662 C C . PHE A 1 91 ? -4.711 1.926 -3.078 1 96.31 91 PHE A C 1
ATOM 664 O O . PHE A 1 91 ? -4.816 3.102 -2.723 1 96.31 91 PHE A O 1
ATOM 671 N N . TYR A 1 92 ? -5.613 1.021 -2.834 1 95.25 92 TYR A N 1
ATOM 672 C CA . TYR A 1 92 ? -6.859 1.299 -2.131 1 95.25 92 TYR A CA 1
ATOM 673 C C . TYR A 1 92 ? -7.281 0.107 -1.278 1 95.25 92 TYR A C 1
ATOM 675 O O . TYR A 1 92 ? -6.891 -1.029 -1.553 1 95.25 92 TYR A O 1
ATOM 683 N N . PRO A 1 93 ? -8.07 0.367 -0.248 1 95.94 93 PRO A N 1
ATOM 684 C CA . PRO A 1 93 ? -8.625 -0.758 0.508 1 95.94 93 PRO A CA 1
ATOM 685 C C . PRO A 1 93 ? -9.5 -1.669 -0.348 1 95.94 93 PRO A C 1
ATOM 687 O O . PRO A 1 93 ? -10.328 -1.184 -1.125 1 95.94 93 PRO A O 1
ATOM 690 N N . TYR A 1 94 ? -9.258 -2.887 -0.182 1 94.19 94 TYR A N 1
ATOM 691 C CA . TYR A 1 94 ? -10.039 -3.902 -0.877 1 94.19 94 TYR A CA 1
ATOM 692 C C . TYR A 1 94 ? -11.102 -4.492 0.041 1 94.19 94 TYR A C 1
ATOM 694 O O . TYR A 1 94 ? -10.797 -4.922 1.157 1 94.19 94 TYR A O 1
ATOM 702 N N . ASP A 1 95 ? -12.312 -4.391 -0.432 1 90.12 95 ASP A N 1
ATOM 703 C CA . ASP A 1 95 ? -13.414 -4.984 0.322 1 90.12 95 ASP A CA 1
ATOM 704 C C . ASP A 1 95 ? -13.422 -6.504 0.185 1 90.12 95 ASP A C 1
ATOM 706 O O . ASP A 1 95 ? -14.07 -7.051 -0.71 1 90.12 95 ASP A O 1
ATOM 710 N N . GLY A 1 96 ? -12.734 -7.211 0.878 1 90.69 96 GLY A N 1
ATOM 711 C CA . GLY A 1 96 ? -12.539 -8.648 0.877 1 90.69 96 GLY A CA 1
ATOM 712 C C . GLY A 1 96 ? -11.211 -9.078 1.471 1 90.69 96 GLY A C 1
ATOM 713 O O . GLY A 1 96 ? -10.562 -8.297 2.172 1 90.69 96 GLY A O 1
ATOM 714 N N . GLU A 1 97 ? -10.906 -10.352 1.312 1 93.94 97 GLU A N 1
ATOM 715 C CA . GLU A 1 97 ? -9.633 -10.906 1.777 1 93.94 97 GLU A CA 1
ATOM 716 C C . GLU A 1 97 ? -8.617 -10.969 0.646 1 93.94 97 GLU A C 1
ATOM 718 O O . GLU A 1 97 ? -8.828 -11.656 -0.353 1 93.94 97 GLU A O 1
ATOM 723 N N . LEU A 1 98 ? -7.605 -10.219 0.766 1 97.06 98 LEU A N 1
ATOM 724 C CA . LEU A 1 98 ? -6.562 -10.164 -0.251 1 97.06 98 LEU A CA 1
ATOM 725 C C . LEU A 1 98 ? -5.203 -9.875 0.379 1 97.06 98 LEU A C 1
ATOM 727 O O . LEU A 1 98 ? -5.066 -8.93 1.162 1 97.06 98 LEU A O 1
ATOM 731 N N . CYS A 1 99 ? -4.27 -10.719 0.093 1 97.94 99 CYS A N 1
ATOM 732 C CA . CYS A 1 99 ? -2.883 -10.422 0.436 1 97.94 99 CYS A CA 1
ATOM 733 C C . CYS A 1 99 ? -2.125 -9.883 -0.772 1 97.94 99 CYS A C 1
ATOM 735 O O . CYS A 1 99 ? -1.92 -10.602 -1.751 1 97.94 99 CYS A O 1
ATOM 737 N N . THR A 1 100 ? -1.769 -8.672 -0.689 1 98.25 100 THR A N 1
ATOM 738 C CA . THR A 1 100 ? -0.928 -8.047 -1.707 1 98.25 100 THR A CA 1
ATOM 739 C C . THR A 1 100 ? 0.494 -7.855 -1.188 1 98.25 100 THR A C 1
ATOM 741 O O . THR A 1 100 ? 0.694 -7.535 -0.015 1 98.25 100 THR A O 1
ATOM 744 N N . TYR A 1 101 ? 1.429 -8.078 -2.039 1 97.81 101 TYR A N 1
ATOM 745 C CA . TYR A 1 101 ? 2.846 -7.988 -1.705 1 97.81 101 TYR A CA 1
ATOM 74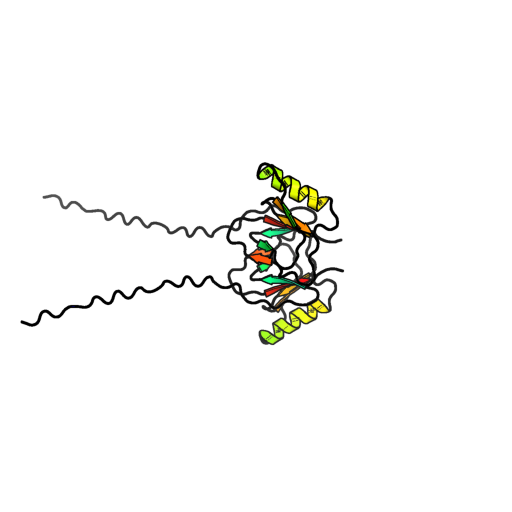6 C C . TYR A 1 101 ? 3.584 -7.094 -2.693 1 97.81 101 TYR A C 1
ATOM 748 O O . TYR A 1 101 ? 3.604 -7.371 -3.895 1 97.81 101 TYR A O 1
ATOM 756 N N . MET A 1 102 ? 4.109 -6.051 -2.15 1 96.62 102 MET A N 1
ATOM 757 C CA . MET A 1 102 ? 4.891 -5.121 -2.961 1 96.62 102 MET A CA 1
ATOM 758 C C . MET A 1 102 ? 6.383 -5.426 -2.852 1 96.62 102 MET A C 1
ATOM 760 O O . MET A 1 102 ? 6.914 -5.551 -1.748 1 96.62 102 MET A O 1
ATOM 764 N N . LYS A 1 103 ? 7.043 -5.441 -3.955 1 94.44 103 LYS A N 1
ATOM 765 C CA . LYS A 1 103 ? 8.453 -5.816 -3.979 1 94.44 103 LYS A CA 1
ATOM 766 C C . LYS A 1 103 ? 9.336 -4.688 -3.447 1 94.44 103 LYS A C 1
ATOM 768 O O . LYS A 1 103 ? 9.172 -3.529 -3.844 1 94.44 103 LYS A O 1
ATOM 773 N N . ILE A 1 104 ? 10.211 -5.039 -2.523 1 87.25 104 ILE A N 1
ATOM 774 C CA . ILE A 1 104 ? 11.203 -4.094 -2.029 1 87.25 104 ILE A CA 1
ATOM 775 C C . ILE A 1 104 ? 12.328 -3.949 -3.045 1 87.25 104 ILE A C 1
ATOM 777 O O . ILE A 1 104 ? 12.953 -4.941 -3.434 1 87.25 104 ILE A O 1
ATOM 781 N N . LYS A 1 105 ? 12.5 -2.752 -3.6 1 77.19 105 LYS A N 1
ATOM 782 C CA . LYS A 1 105 ? 13.617 -2.543 -4.52 1 77.19 105 LYS A CA 1
ATOM 783 C C . LYS A 1 105 ? 14.914 -2.299 -3.762 1 77.19 105 LYS A C 1
ATOM 785 O O . LYS A 1 105 ? 14.938 -1.547 -2.783 1 77.19 105 LYS A O 1
ATOM 790 N N . LYS A 1 106 ? 16 -3.135 -3.973 1 62.19 106 LYS A N 1
ATOM 791 C CA . LYS A 1 106 ? 17.328 -2.965 -3.41 1 62.19 106 LYS A CA 1
ATOM 792 C C . LYS A 1 106 ? 18.203 -2.08 -4.305 1 62.19 106 LYS A C 1
ATOM 794 O O . LYS A 1 106 ? 18.016 -2.059 -5.527 1 62.19 106 LYS A O 1
ATOM 799 N N . MET B 1 1 ? -71.438 13.203 3.676 1 34.41 1 MET B N 1
ATOM 800 C CA . MET B 1 1 ? -70.25 12.641 4.316 1 34.41 1 MET B CA 1
ATOM 801 C C . MET B 1 1 ? -69.188 12.32 3.281 1 34.41 1 MET B C 1
ATOM 803 O O . MET B 1 1 ? -69.375 11.461 2.418 1 34.41 1 MET B O 1
ATOM 807 N N . LYS B 1 2 ? -68.312 13.32 2.836 1 44.28 2 LYS B N 1
ATOM 808 C CA . LYS B 1 2 ? -67.25 13.227 1.837 1 44.28 2 LYS B CA 1
ATOM 809 C C . LYS B 1 2 ? -66.125 12.289 2.295 1 44.28 2 LYS B C 1
ATOM 811 O O . LYS B 1 2 ? -65.75 12.281 3.471 1 44.28 2 LYS B O 1
ATOM 816 N N . ALA B 1 3 ? -65.938 11.109 1.555 1 50.22 3 ALA B N 1
ATOM 817 C CA . ALA B 1 3 ? -64.812 10.156 1.656 1 50.22 3 ALA B CA 1
ATOM 818 C C . ALA B 1 3 ? -63.469 10.867 1.515 1 50.22 3 ALA B C 1
ATOM 820 O O . ALA B 1 3 ? -63.25 11.594 0.544 1 50.22 3 ALA B O 1
ATOM 821 N N . SER B 1 4 ? -62.906 11.289 2.611 1 47.47 4 SER B N 1
ATOM 822 C CA . SER B 1 4 ? -61.531 11.797 2.598 1 47.47 4 SER B CA 1
ATOM 823 C C . SER B 1 4 ? -60.562 10.734 2.102 1 47.47 4 SER B C 1
ATOM 825 O O . SER B 1 4 ? -60.5 9.633 2.65 1 47.47 4 SER B O 1
ATOM 827 N N . SER B 1 5 ? -60.25 10.734 0.819 1 47.62 5 SER B N 1
ATOM 828 C CA . SER B 1 5 ? -59.188 9.906 0.293 1 47.62 5 SER B CA 1
ATOM 829 C C . SER B 1 5 ? -57.844 10.211 1.002 1 47.62 5 SER B C 1
ATOM 831 O O . SER B 1 5 ? -57.375 11.344 0.981 1 47.62 5 SER B O 1
ATOM 833 N N . VAL B 1 6 ? -57.5 9.43 2.031 1 48.78 6 VAL B N 1
ATOM 834 C CA . VAL B 1 6 ? -56.188 9.422 2.645 1 48.78 6 VAL B CA 1
ATOM 835 C C . VAL B 1 6 ? -55.125 9.008 1.612 1 48.78 6 VAL B C 1
ATOM 837 O O . VAL B 1 6 ? -55.156 7.875 1.123 1 48.78 6 VAL B O 1
ATOM 840 N N . LEU B 1 7 ? -54.656 9.977 0.858 1 45.28 7 LEU B N 1
ATOM 841 C CA . LEU B 1 7 ? -53.469 9.742 0.044 1 45.28 7 LEU B CA 1
ATOM 842 C C . LEU B 1 7 ? -52.281 9.305 0.912 1 45.28 7 LEU B C 1
ATOM 844 O O . LEU B 1 7 ? -51.844 10.055 1.788 1 45.28 7 LEU B O 1
ATOM 848 N N . CYS B 1 8 ? -52.031 7.973 1.113 1 44.31 8 CYS B N 1
ATOM 849 C CA . CYS B 1 8 ? -50.812 7.398 1.679 1 44.31 8 CYS B CA 1
ATOM 850 C C . CYS B 1 8 ? -49.594 7.805 0.869 1 44.31 8 CYS B C 1
ATOM 852 O O . CYS B 1 8 ? -49.375 7.336 -0.254 1 44.31 8 CYS B O 1
ATOM 854 N N . LEU B 1 9 ? -49.156 9.055 1.079 1 44.91 9 LEU B N 1
ATOM 855 C CA . LEU B 1 9 ? -47.812 9.406 0.58 1 44.91 9 LEU B CA 1
ATOM 856 C C . LEU B 1 9 ? -46.781 8.43 1.105 1 44.91 9 LEU B C 1
ATOM 858 O O . LEU B 1 9 ? -46.438 8.445 2.293 1 44.91 9 LEU B O 1
ATOM 862 N N . LEU B 1 10 ? -46.594 7.262 0.429 1 46.47 10 LEU B N 1
ATOM 863 C CA . LEU B 1 10 ? -45.406 6.406 0.622 1 46.47 10 LEU B CA 1
ATOM 864 C C . LEU B 1 10 ? -44.125 7.18 0.365 1 46.47 10 LEU B C 1
ATOM 866 O O . LEU B 1 10 ? -43.844 7.535 -0.777 1 46.47 10 LEU B O 1
ATOM 870 N N . LEU B 1 11 ? -43.594 7.918 1.379 1 45.19 11 LEU B N 1
ATOM 871 C CA . LEU B 1 11 ? -42.25 8.43 1.333 1 45.19 11 LEU B CA 1
ATOM 872 C C . LEU B 1 11 ? -41.25 7.297 1.132 1 45.19 11 LEU B C 1
ATOM 874 O O . LEU B 1 11 ? -41.031 6.484 2.035 1 45.19 11 LEU B O 1
ATOM 878 N N . VAL B 1 12 ? -40.969 6.883 -0.108 1 41.25 12 VAL B N 1
ATOM 879 C CA . VAL B 1 12 ? -39.812 6.043 -0.417 1 41.25 12 VAL B CA 1
ATOM 880 C C . VAL B 1 12 ? -38.531 6.754 0.002 1 41.25 12 VAL B C 1
ATOM 882 O O . VAL B 1 12 ? -38.094 7.715 -0.644 1 41.25 12 VAL B O 1
ATOM 885 N N . ALA B 1 13 ? -38.156 6.699 1.287 1 42.22 13 ALA B N 1
ATOM 886 C CA . ALA B 1 13 ? -36.812 7.051 1.688 1 42.22 13 ALA B CA 1
ATOM 887 C C . ALA B 1 13 ? -35.781 6.332 0.82 1 42.22 13 ALA B C 1
ATOM 889 O O . ALA B 1 13 ? -35.625 5.109 0.893 1 42.22 13 ALA B O 1
ATOM 890 N N . GLY B 1 14 ? -35.469 6.82 -0.325 1 40.38 14 GLY B N 1
ATOM 891 C CA . GLY B 1 14 ? -34.312 6.324 -1.062 1 40.38 14 GLY B CA 1
ATOM 892 C C . GLY B 1 14 ? -33.062 6.152 -0.196 1 40.38 14 GLY B C 1
ATOM 893 O O . GLY B 1 14 ? -32.562 7.121 0.367 1 40.38 14 GLY B O 1
ATOM 894 N N . LEU B 1 15 ? -32.844 5.047 0.381 1 46.62 15 LEU B N 1
ATOM 895 C CA . LEU B 1 15 ? -31.547 4.629 0.909 1 46.62 15 LEU B CA 1
ATOM 896 C C . LEU B 1 15 ? -30.438 4.918 -0.089 1 46.62 15 LEU B C 1
ATOM 898 O O . LEU B 1 15 ? -30.188 4.125 -0.999 1 46.62 15 LEU B O 1
ATOM 902 N N . LEU B 1 16 ? -30.094 6.113 -0.281 1 36.16 16 LEU B N 1
ATOM 903 C CA . LEU B 1 16 ? -28.781 6.367 -0.868 1 36.16 16 LEU B CA 1
ATOM 904 C C . LEU B 1 16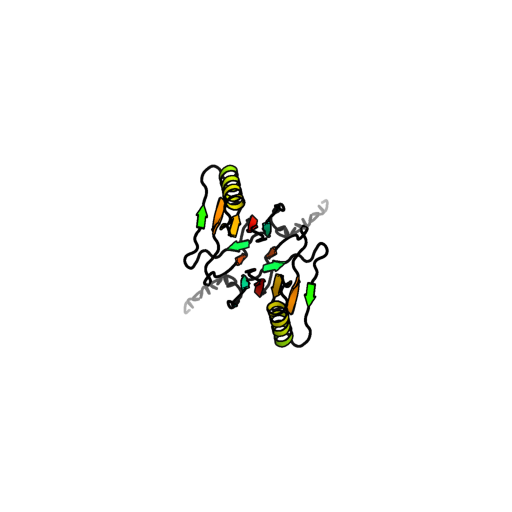 ? -27.688 5.734 -0.026 1 36.16 16 LEU B C 1
ATOM 906 O O . LEU B 1 16 ? -27.438 6.16 1.105 1 36.16 16 LEU B O 1
ATOM 910 N N . ALA B 1 17 ? -27.531 4.48 -0.174 1 36.78 17 ALA B N 1
ATOM 911 C CA . ALA B 1 17 ? -26.25 3.947 0.259 1 36.78 17 ALA B CA 1
ATOM 912 C C . ALA B 1 17 ? -25.109 4.867 -0.167 1 36.78 17 ALA B C 1
ATOM 914 O O . ALA B 1 17 ? -24.891 5.086 -1.361 1 36.78 17 ALA B O 1
ATOM 915 N N . ALA B 1 18 ? -24.719 5.906 0.519 1 33.94 18 ALA B N 1
ATOM 916 C CA . ALA B 1 18 ? -23.453 6.582 0.307 1 33.94 18 ALA B CA 1
ATOM 917 C C . ALA B 1 18 ? -22.328 5.574 0.055 1 33.94 18 ALA B C 1
ATOM 919 O O . ALA B 1 18 ? -21.984 4.785 0.937 1 33.94 18 ALA B O 1
ATOM 920 N N . SER B 1 19 ? -22.281 5.027 -1.097 1 36.72 19 SER B N 1
ATOM 921 C CA . SER B 1 19 ? -20.984 4.414 -1.394 1 36.72 19 SER B CA 1
ATOM 922 C C . SER B 1 19 ? -19.844 5.219 -0.79 1 36.72 19 SER B C 1
ATOM 924 O O . SER B 1 19 ? -19.719 6.418 -1.04 1 36.72 19 SER B O 1
ATOM 926 N N . ALA B 1 20 ? -19.562 5.055 0.496 1 42.19 20 ALA B N 1
ATOM 927 C CA . ALA B 1 20 ? -18.422 5.75 1.076 1 42.19 20 ALA B CA 1
ATOM 928 C C . ALA B 1 20 ? -17.344 5.988 0.031 1 42.19 20 ALA B C 1
ATOM 930 O O . ALA B 1 20 ? -16.797 5.035 -0.541 1 42.19 20 ALA B O 1
ATOM 931 N N . GLN B 1 21 ? -17.562 6.871 -0.921 1 46.59 21 GLN B N 1
ATOM 932 C CA . GLN B 1 21 ? -16.562 7.312 -1.889 1 46.59 21 GLN B CA 1
ATOM 933 C C . GLN B 1 21 ? -15.18 7.375 -1.256 1 46.59 21 GLN B C 1
ATOM 935 O O . GLN B 1 21 ? -15.023 7.859 -0.132 1 46.59 21 GLN B O 1
ATOM 940 N N . ALA B 1 22 ? -14.211 6.512 -1.699 1 59.88 22 ALA B N 1
ATOM 941 C CA . ALA B 1 22 ? -12.828 6.625 -1.254 1 59.88 22 ALA B CA 1
ATOM 942 C C . ALA B 1 22 ? -12.406 8.086 -1.129 1 59.88 22 ALA B C 1
ATOM 944 O O . ALA B 1 22 ? -12.844 8.93 -1.915 1 59.88 22 ALA B O 1
ATOM 945 N N . HIS B 1 23 ? -11.805 8.461 0.029 1 78 23 HIS B N 1
ATOM 946 C CA . HIS B 1 23 ? -11.188 9.758 0.275 1 78 23 HIS B CA 1
ATOM 947 C C . HIS B 1 23 ? -10.352 10.211 -0.918 1 78 23 HIS B C 1
ATOM 949 O O . HIS B 1 23 ? -9.703 9.383 -1.568 1 78 23 HIS B O 1
ATOM 955 N N . ASP B 1 24 ? -10.531 11.414 -1.361 1 89.94 24 ASP B N 1
ATOM 956 C CA . ASP B 1 24 ? -9.758 11.938 -2.482 1 89.94 24 ASP B CA 1
ATOM 957 C C . ASP B 1 24 ? -8.32 12.242 -2.064 1 89.94 24 ASP B C 1
ATOM 959 O O . ASP B 1 24 ? -8.086 13.125 -1.23 1 89.94 24 ASP B O 1
ATOM 963 N N . CYS B 1 25 ? -7.383 11.477 -2.484 1 96 25 CYS B N 1
ATOM 964 C CA . CYS B 1 25 ? -5.961 11.688 -2.244 1 96 25 CYS B CA 1
ATOM 965 C C . CYS B 1 25 ? -5.25 12.125 -3.518 1 96 25 CYS B C 1
ATOM 967 O O . CYS B 1 25 ? -5.086 11.336 -4.449 1 96 25 CYS B O 1
ATOM 969 N N . PRO B 1 26 ? -4.879 13.406 -3.58 1 94.38 26 PRO B N 1
ATOM 970 C CA . PRO B 1 26 ? -4.191 13.844 -4.797 1 94.38 26 PRO B CA 1
ATOM 971 C C . PRO B 1 26 ? -2.875 13.102 -5.031 1 94.38 26 PRO B C 1
ATOM 973 O O . PRO B 1 26 ? -2.158 12.797 -4.078 1 94.38 26 PRO B O 1
ATOM 976 N N . ALA B 1 27 ? -2.586 12.883 -6.348 1 93.19 27 ALA B N 1
ATOM 977 C CA . ALA B 1 27 ? -1.281 12.328 -6.695 1 93.19 27 ALA B CA 1
ATOM 978 C C . ALA B 1 27 ? -0.158 13.297 -6.34 1 93.19 27 ALA B C 1
ATOM 980 O O . ALA B 1 27 ? -0.315 14.508 -6.473 1 93.19 27 ALA B O 1
ATOM 981 N N . LYS B 1 28 ? 0.967 12.68 -5.934 1 95.19 28 LYS B N 1
ATOM 982 C CA . LYS B 1 28 ? 2.162 13.461 -5.637 1 95.19 28 LYS B CA 1
ATOM 983 C C . LYS B 1 28 ? 3.385 12.898 -6.352 1 95.19 28 LYS B C 1
ATOM 985 O O . LYS B 1 28 ? 3.703 11.711 -6.199 1 95.19 28 LYS B O 1
ATOM 990 N N . ALA B 1 29 ? 4.055 13.758 -7.062 1 93.38 29 ALA B N 1
ATOM 991 C CA . ALA B 1 29 ? 5.254 13.32 -7.777 1 93.38 29 ALA B CA 1
ATOM 992 C C . ALA B 1 29 ? 6.27 12.711 -6.82 1 93.38 29 ALA B C 1
ATOM 994 O O . ALA B 1 29 ? 6.539 13.258 -5.75 1 93.38 29 ALA B O 1
ATOM 995 N N . GLY B 1 30 ? 6.785 11.523 -7.219 1 93.06 30 GLY B N 1
ATOM 996 C CA . GLY B 1 30 ? 7.812 10.875 -6.426 1 93.06 30 GLY B CA 1
ATOM 997 C C . GLY B 1 30 ? 7.246 9.945 -5.367 1 93.06 30 GLY B C 1
ATOM 998 O O . GLY B 1 30 ? 7.996 9.352 -4.586 1 93.06 30 GLY B O 1
ATOM 999 N N . PHE B 1 31 ? 5.898 9.859 -5.402 1 95.38 31 PHE B N 1
ATOM 1000 C CA . PHE B 1 31 ? 5.266 9.023 -4.387 1 95.38 31 PHE B CA 1
ATOM 1001 C C . PHE B 1 31 ? 4.168 8.164 -4.996 1 95.38 31 PHE B C 1
ATOM 1003 O O . PHE B 1 31 ? 3.543 8.555 -5.988 1 95.38 31 PHE B O 1
ATOM 1010 N N . ILE B 1 32 ? 3.93 6.992 -4.352 1 94.75 32 ILE B N 1
ATOM 1011 C CA . ILE B 1 32 ? 2.75 6.172 -4.605 1 94.75 32 ILE B CA 1
ATOM 1012 C C . ILE B 1 32 ? 1.636 6.559 -3.635 1 94.75 32 ILE B C 1
ATOM 1014 O O . ILE B 1 32 ? 1.855 6.625 -2.422 1 94.75 32 ILE B O 1
ATOM 1018 N N . THR B 1 33 ? 0.492 6.797 -4.211 1 96.25 33 THR B N 1
ATOM 1019 C CA . THR B 1 33 ? -0.664 7.152 -3.395 1 96.25 33 THR B CA 1
ATOM 1020 C C . THR B 1 33 ? -1.312 5.902 -2.805 1 96.25 33 THR B C 1
ATOM 1022 O O . THR B 1 33 ? -1.58 4.938 -3.521 1 96.25 33 THR B O 1
ATOM 1025 N N . MET B 1 34 ? -1.537 5.891 -1.494 1 96.75 34 MET B N 1
ATOM 1026 C CA . MET B 1 34 ? -2.268 4.867 -0.752 1 96.75 34 MET B CA 1
ATOM 1027 C C . MET B 1 34 ? -3.473 5.473 -0.036 1 96.75 34 MET B C 1
ATOM 1029 O O . MET B 1 34 ? -3.324 6.102 1.012 1 96.75 34 MET B O 1
ATOM 1033 N N . THR B 1 35 ? -4.621 5.25 -0.621 1 96.5 35 THR B N 1
ATOM 1034 C CA . THR B 1 35 ? -5.844 5.871 -0.128 1 96.5 35 THR B CA 1
ATOM 1035 C C . THR B 1 35 ? -6.465 5.035 0.989 1 96.5 35 THR B C 1
ATOM 1037 O O . THR B 1 35 ? -6.727 3.846 0.807 1 96.5 35 THR B O 1
ATOM 1040 N N . ASP B 1 36 ? -6.645 5.672 2.127 1 96.75 36 ASP B N 1
ATOM 1041 C CA . ASP B 1 36 ? -7.262 5.059 3.301 1 96.75 36 ASP B CA 1
ATOM 1042 C C . ASP B 1 36 ? -6.48 3.828 3.754 1 96.75 36 ASP B C 1
ATOM 1044 O O . ASP B 1 36 ? -7.074 2.795 4.074 1 96.75 36 ASP B O 1
ATOM 1048 N N . ILE B 1 37 ? -5.246 3.994 3.693 1 96.5 37 ILE B N 1
ATOM 1049 C CA . ILE B 1 37 ? -4.293 2.955 4.066 1 96.5 37 ILE B CA 1
ATOM 1050 C C . ILE B 1 37 ? -3.281 3.516 5.062 1 96.5 37 ILE B C 1
ATOM 1052 O O . ILE B 1 37 ? -2.793 4.637 4.898 1 96.5 37 ILE B O 1
ATOM 1056 N N . ASN B 1 38 ? -2.986 2.723 6.09 1 96.56 38 ASN B N 1
ATOM 1057 C CA . ASN B 1 38 ? -1.994 3.092 7.098 1 96.56 38 ASN B CA 1
ATOM 1058 C C . ASN B 1 38 ? -0.933 2.008 7.262 1 96.56 38 ASN B C 1
ATOM 1060 O O . ASN B 1 38 ? -1.068 0.912 6.715 1 96.56 38 ASN B O 1
ATOM 1064 N N . TRP B 1 39 ? 0.104 2.402 7.906 1 96.19 39 TRP B N 1
ATOM 1065 C CA . TRP B 1 39 ? 1.124 1.405 8.211 1 96.19 39 TRP B CA 1
ATOM 1066 C C . TRP B 1 39 ? 1.013 0.936 9.656 1 96.19 39 TRP B C 1
ATOM 1068 O O . TRP B 1 39 ? 0.53 1.673 10.516 1 96.19 39 TRP B O 1
ATOM 1078 N N . ASN B 1 40 ? 1.445 -0.304 9.828 1 91.12 40 ASN B N 1
ATOM 1079 C CA . ASN B 1 40 ? 1.523 -0.86 11.18 1 91.12 40 ASN B CA 1
ATOM 1080 C C . ASN B 1 40 ? 2.729 -0.316 11.938 1 91.12 40 ASN B C 1
ATOM 1082 O O . ASN B 1 40 ? 3.867 -0.462 11.492 1 91.12 40 ASN B O 1
ATOM 1086 N N . ASN B 1 41 ? 2.555 0.342 12.977 1 81.62 41 ASN B N 1
ATOM 1087 C CA . ASN B 1 41 ? 3.619 0.974 13.75 1 81.62 41 ASN B CA 1
ATOM 1088 C C . ASN B 1 41 ? 4.234 0.003 14.75 1 81.62 41 ASN B C 1
ATOM 1090 O O . ASN B 1 41 ? 4.914 0.422 15.688 1 81.62 41 ASN B O 1
ATOM 1094 N N . ALA B 1 42 ? 4.211 -1.18 14.5 1 69.56 42 ALA B N 1
ATOM 1095 C CA . ALA B 1 42 ? 4.805 -2.154 15.414 1 69.56 42 ALA B CA 1
ATOM 1096 C C . ALA B 1 42 ? 6.262 -2.428 15.047 1 69.56 42 ALA B C 1
ATOM 1098 O O . ALA B 1 42 ? 6.68 -2.186 13.914 1 69.56 42 ALA B O 1
ATOM 1099 N N . GLY B 1 43 ? 7.105 -2.729 16.062 1 65.19 43 GLY B N 1
ATOM 1100 C CA . GLY B 1 43 ? 8.328 -3.455 15.766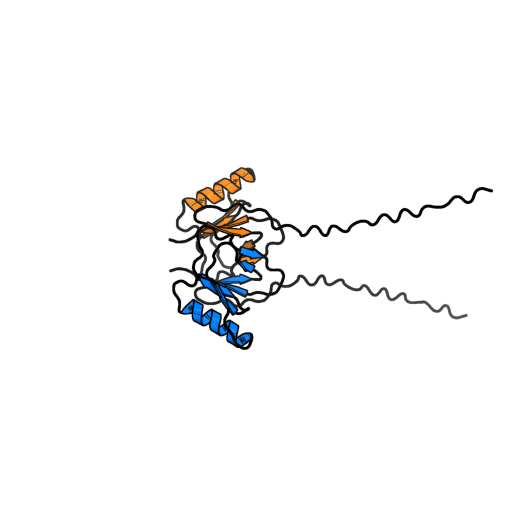 1 65.19 43 GLY B CA 1
ATOM 1101 C C . GLY B 1 43 ? 9.539 -2.553 15.625 1 65.19 43 GLY B C 1
ATOM 1102 O O . GLY B 1 43 ? 10.445 -2.834 14.836 1 65.19 43 GLY B O 1
ATOM 1103 N N . GLY B 1 44 ? 9.484 -1.328 16.156 1 78.56 44 GLY B N 1
ATOM 1104 C CA . GLY B 1 44 ? 10.727 -0.575 16.094 1 78.56 44 GLY B CA 1
ATOM 1105 C C . GLY B 1 44 ? 10.781 0.39 14.93 1 78.56 44 GLY B C 1
ATOM 1106 O O . GLY B 1 44 ? 11.867 0.816 14.523 1 78.56 44 GLY B O 1
ATOM 1107 N N . LEU B 1 45 ? 9.656 0.633 14.398 1 88.88 45 LEU B N 1
ATOM 1108 C CA . LEU B 1 45 ? 9.609 1.606 13.312 1 88.88 45 LEU B CA 1
ATOM 1109 C C . LEU B 1 45 ? 10.125 2.965 13.781 1 88.88 45 LEU B C 1
ATOM 1111 O O . LEU B 1 45 ? 9.797 3.408 14.883 1 88.88 45 LEU B O 1
ATOM 1115 N N . LYS B 1 46 ? 11.07 3.527 12.977 1 93.44 46 LYS B N 1
ATOM 1116 C CA . LYS B 1 46 ? 11.445 4.926 13.18 1 93.44 46 LYS B CA 1
ATOM 1117 C C . LYS B 1 46 ? 10.453 5.863 12.492 1 93.44 46 LYS B C 1
ATOM 1119 O O . LYS B 1 46 ? 10.391 5.918 11.266 1 93.44 46 LYS B O 1
ATOM 1124 N N . GLU B 1 47 ? 9.688 6.465 13.352 1 95.81 47 GLU B N 1
ATOM 1125 C CA . GLU B 1 47 ? 8.641 7.336 12.844 1 95.81 47 GLU B CA 1
ATOM 1126 C C . GLU B 1 47 ? 8.531 8.609 13.672 1 95.81 47 GLU B C 1
ATOM 1128 O O . GLU B 1 47 ? 9.148 8.727 14.734 1 95.81 47 GLU B O 1
ATOM 1133 N N . GLY B 1 48 ? 7.918 9.625 13.047 1 96 48 GLY B N 1
ATOM 1134 C CA . GLY B 1 48 ? 7.652 10.891 13.719 1 96 48 GLY B CA 1
ATOM 1135 C C . GLY B 1 48 ? 6.363 11.547 13.266 1 96 48 GLY B C 1
ATOM 1136 O O . GLY B 1 48 ? 5.719 11.078 12.32 1 96 48 GLY B O 1
ATOM 1137 N N . ARG B 1 49 ? 6.047 12.523 14.016 1 97.12 49 ARG B N 1
ATOM 1138 C CA . ARG B 1 49 ? 4.898 13.359 13.68 1 97.12 49 ARG B CA 1
ATOM 1139 C C . ARG B 1 49 ? 5.25 14.844 13.789 1 97.12 49 ARG B C 1
ATOM 1141 O O . ARG B 1 49 ? 5.863 15.266 14.766 1 97.12 49 ARG B O 1
ATOM 1148 N N . GLU B 1 50 ? 4.812 15.625 12.797 1 98.25 50 GLU B N 1
ATOM 1149 C CA . GLU B 1 50 ? 5.102 17.047 12.789 1 98.25 50 GLU B CA 1
ATOM 1150 C C . GLU B 1 50 ? 4.051 17.828 13.578 1 98.25 50 GLU B C 1
ATOM 1152 O O . GLU B 1 50 ? 2.918 17.375 13.734 1 98.25 50 GLU B O 1
ATOM 1157 N N . GLY B 1 51 ? 4.52 18.984 14.039 1 97.19 51 GLY B N 1
ATOM 1158 C CA . GLY B 1 51 ? 3.629 19.812 14.828 1 97.19 51 GLY B CA 1
ATOM 1159 C C . GLY B 1 51 ? 3.078 21 14.055 1 97.19 51 GLY B C 1
ATOM 1160 O O . GLY B 1 51 ? 3.498 21.266 12.922 1 97.19 51 GLY B O 1
ATOM 1161 N N . GLY B 1 52 ? 1.946 21.703 14.734 1 96.81 52 GLY B N 1
ATOM 1162 C CA . GLY B 1 52 ? 1.245 22.812 14.117 1 96.81 52 GLY B CA 1
ATOM 1163 C C . GLY B 1 52 ? -0.216 22.516 13.836 1 96.81 52 GLY B C 1
ATOM 1164 O O . GLY B 1 52 ? -0.77 21.547 14.359 1 96.81 52 GLY B O 1
ATOM 1165 N N . SER B 1 53 ? -0.813 23.453 13.062 1 96.81 53 SER B N 1
ATOM 1166 C CA . SER B 1 53 ? -2.16 23.141 12.602 1 96.81 53 SER B CA 1
ATOM 1167 C C . SER B 1 53 ? -2.162 21.906 11.695 1 96.81 53 SER B C 1
ATOM 1169 O O . SER B 1 53 ? -1.121 21.531 11.164 1 96.81 53 SER B O 1
ATOM 1171 N N . GLU B 1 54 ? -3.219 21.359 11.492 1 94.19 54 GLU B N 1
ATOM 1172 C CA . GLU B 1 54 ? -3.344 20.141 10.703 1 94.19 54 GLU B CA 1
ATOM 1173 C C . GLU B 1 54 ? -2.73 20.312 9.32 1 94.19 54 GLU B C 1
ATOM 1175 O O . GLU B 1 54 ? -1.87 19.531 8.906 1 94.19 54 GLU B O 1
ATOM 1180 N N . ALA B 1 55 ? -3.141 21.328 8.656 1 94.88 55 ALA B N 1
ATOM 1181 C CA . ALA B 1 55 ? -2.65 21.578 7.301 1 94.88 55 ALA B CA 1
ATOM 1182 C C . ALA B 1 55 ? -1.148 21.844 7.301 1 94.88 55 ALA B C 1
ATOM 1184 O O . ALA B 1 55 ? -0.42 21.328 6.445 1 94.88 55 ALA B O 1
ATOM 1185 N N . GLU B 1 56 ? -0.686 22.609 8.352 1 97.25 56 GLU B N 1
ATOM 1186 C CA . GLU B 1 56 ? 0.736 22.922 8.461 1 97.25 56 GLU B CA 1
ATOM 1187 C C . GLU B 1 56 ? 1.553 21.672 8.766 1 97.25 56 GLU B C 1
ATOM 1189 O O . GLU B 1 56 ? 2.602 21.453 8.156 1 97.25 56 GLU B O 1
ATOM 1194 N N . ALA B 1 57 ? 1.076 20.906 9.68 1 98.31 57 ALA B N 1
ATOM 1195 C CA . ALA B 1 57 ? 1.78 19.688 10.094 1 98.31 57 ALA B CA 1
ATOM 1196 C C . ALA B 1 57 ? 1.868 18.688 8.938 1 98.31 57 ALA B C 1
ATOM 1198 O O . ALA B 1 57 ? 2.918 18.094 8.711 1 98.31 57 ALA B O 1
ATOM 1199 N N . ALA B 1 58 ? 0.808 18.578 8.172 1 97.62 58 ALA B N 1
ATOM 1200 C CA . ALA B 1 58 ? 0.803 17.703 7.008 1 97.62 58 ALA B CA 1
ATOM 1201 C C . ALA B 1 58 ? 1.83 18.156 5.973 1 97.62 58 ALA B C 1
ATOM 1203 O O . ALA B 1 58 ? 2.561 17.328 5.414 1 97.62 58 ALA B O 1
ATOM 1204 N N . ALA B 1 59 ? 1.871 19.422 5.75 1 98.25 59 ALA B N 1
ATOM 1205 C CA . ALA B 1 59 ? 2.83 19.969 4.797 1 98.25 59 ALA B CA 1
ATOM 1206 C C . ALA B 1 59 ? 4.266 19.719 5.258 1 98.25 59 ALA B C 1
ATOM 1208 O O . ALA B 1 59 ? 5.141 19.422 4.445 1 98.25 59 ALA B O 1
ATOM 1209 N N . LYS B 1 60 ? 4.488 19.844 6.527 1 98.62 60 LYS B N 1
ATOM 1210 C CA . LYS B 1 60 ? 5.816 19.625 7.09 1 98.62 60 LYS B CA 1
ATOM 1211 C C . LYS B 1 60 ? 6.23 18.172 6.965 1 98.62 60 LYS B C 1
ATOM 1213 O O . LYS B 1 60 ? 7.391 17.859 6.676 1 98.62 60 LYS B O 1
ATOM 1218 N N . ALA B 1 61 ? 5.336 17.281 7.156 1 98.75 61 ALA B N 1
ATOM 1219 C CA . ALA B 1 61 ? 5.629 15.867 6.992 1 98.75 61 ALA B CA 1
ATOM 1220 C C . ALA B 1 61 ? 6.031 15.547 5.551 1 98.75 61 ALA B C 1
ATOM 1222 O O . ALA B 1 61 ? 6.992 14.812 5.316 1 98.75 61 ALA B O 1
ATOM 1223 N N . GLU B 1 62 ? 5.301 16.094 4.633 1 98.56 62 GLU B N 1
ATOM 1224 C CA . GLU B 1 62 ? 5.656 15.906 3.229 1 98.56 62 GLU B CA 1
ATOM 1225 C C . GLU B 1 62 ? 7.039 16.484 2.928 1 98.56 62 GLU B C 1
ATOM 1227 O O . GLU B 1 62 ? 7.859 15.836 2.275 1 98.56 62 GLU B O 1
ATOM 1232 N N . ALA B 1 63 ? 7.277 17.688 3.4 1 98.69 63 ALA B N 1
ATOM 1233 C CA . ALA B 1 63 ? 8.562 18.328 3.168 1 98.69 63 ALA B CA 1
ATOM 1234 C C . ALA B 1 63 ? 9.711 17.516 3.742 1 98.69 63 ALA B C 1
ATOM 1236 O O . ALA B 1 63 ? 10.742 17.328 3.092 1 98.69 63 ALA B O 1
ATOM 1237 N N . PHE B 1 64 ? 9.508 17.031 4.918 1 98.56 64 PHE B N 1
ATOM 1238 C CA . PHE B 1 64 ? 10.5 16.172 5.547 1 98.56 64 PHE B CA 1
ATOM 1239 C C . PHE B 1 64 ? 10.805 14.969 4.668 1 98.56 64 PHE B C 1
ATOM 1241 O O . PHE B 1 64 ? 11.977 14.641 4.438 1 98.56 64 PHE B O 1
ATOM 1248 N N . CYS B 1 65 ? 9.766 14.398 4.152 1 98.38 65 CYS B N 1
ATOM 1249 C CA . CYS B 1 65 ? 9.953 13.164 3.402 1 98.38 65 CYS B CA 1
ATOM 1250 C C . CYS B 1 65 ? 10.57 13.438 2.037 1 98.38 65 CYS B C 1
ATOM 1252 O O . CYS B 1 65 ? 11.328 12.625 1.518 1 98.38 65 CYS B O 1
ATOM 1254 N N . ARG B 1 66 ? 10.227 14.508 1.465 1 97.75 66 ARG B N 1
ATOM 1255 C CA . ARG B 1 66 ? 10.836 14.875 0.188 1 97.75 66 ARG B CA 1
ATOM 1256 C C . ARG B 1 66 ? 12.336 15.102 0.337 1 97.75 66 ARG B C 1
ATOM 1258 O O . ARG B 1 66 ? 13.117 14.703 -0.526 1 97.75 66 ARG B O 1
ATOM 1265 N N . LYS B 1 67 ? 12.734 15.594 1.443 1 97.62 67 LYS B N 1
ATOM 1266 C CA . LYS B 1 67 ? 14.117 16.016 1.645 1 97.62 67 LYS B CA 1
ATOM 1267 C C . LYS B 1 67 ? 14.961 14.852 2.172 1 97.62 67 LYS B C 1
ATOM 1269 O O . LYS B 1 67 ? 16.172 14.789 1.906 1 97.62 67 LYS B O 1
ATOM 1274 N N . ASN B 1 68 ? 14.422 14.039 2.92 1 97.31 68 ASN B N 1
ATOM 1275 C CA . ASN B 1 68 ? 15.133 12.961 3.596 1 97.31 68 ASN B CA 1
ATOM 1276 C C . ASN B 1 68 ? 15.164 11.695 2.752 1 97.31 68 ASN B C 1
ATOM 1278 O O . ASN B 1 68 ? 14.133 11.039 2.57 1 97.31 68 ASN B O 1
ATOM 1282 N N . ARG B 1 69 ? 16.25 11.242 2.381 1 95.12 69 ARG B N 1
ATOM 1283 C CA . ARG B 1 69 ? 16.406 10.094 1.497 1 95.12 69 ARG B CA 1
ATOM 1284 C C . ARG B 1 69 ? 15.992 8.805 2.201 1 95.12 69 ARG B C 1
ATOM 1286 O O . ARG B 1 69 ? 15.688 7.801 1.548 1 95.12 69 ARG B O 1
ATOM 1293 N N . LYS B 1 70 ? 15.977 8.828 3.492 1 95.31 70 LYS B N 1
ATOM 1294 C CA . LYS B 1 70 ? 15.656 7.621 4.246 1 95.31 70 LYS B CA 1
ATOM 1295 C C . LYS B 1 70 ? 14.164 7.535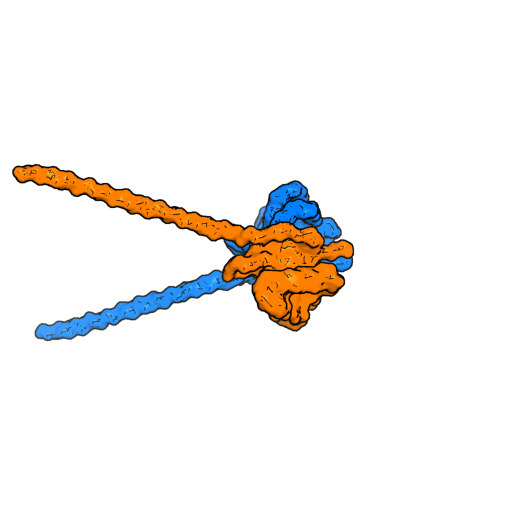 4.531 1 95.31 70 LYS B C 1
ATOM 1297 O O . LYS B 1 70 ? 13.68 6.52 5.039 1 95.31 70 LYS B O 1
ATOM 1302 N N . CYS B 1 71 ? 13.492 8.664 4.25 1 97.12 71 CYS B N 1
ATOM 1303 C CA . CYS B 1 71 ? 12.047 8.602 4.461 1 97.12 71 CYS B CA 1
ATOM 1304 C C . CYS B 1 71 ? 11.398 7.59 3.523 1 97.12 71 CYS B C 1
ATOM 1306 O O . CYS B 1 71 ? 11.727 7.539 2.336 1 97.12 71 CYS B O 1
ATOM 1308 N N . PHE B 1 72 ? 10.477 6.793 4.137 1 95.88 72 PHE B N 1
ATOM 1309 C CA . PHE B 1 72 ? 9.82 5.73 3.383 1 95.88 72 PHE B CA 1
ATOM 1310 C C . PHE B 1 72 ? 8.391 6.121 3.027 1 95.88 72 PHE B C 1
ATOM 1312 O O . PHE B 1 72 ? 7.914 5.82 1.932 1 95.88 72 PHE B O 1
ATOM 1319 N N . ALA B 1 73 ? 7.746 6.758 3.955 1 97.69 73 ALA B N 1
ATOM 1320 C CA . ALA B 1 73 ? 6.359 7.16 3.723 1 97.69 73 ALA B CA 1
ATOM 1321 C C . ALA B 1 73 ? 5.969 8.336 4.617 1 97.69 73 ALA B C 1
ATOM 1323 O O . ALA B 1 73 ? 6.617 8.586 5.637 1 97.69 73 ALA B O 1
ATOM 1324 N N . PHE B 1 74 ? 4.934 9.055 4.23 1 98.44 74 PHE B N 1
ATOM 1325 C CA . PHE B 1 74 ? 4.262 10.039 5.066 1 98.44 74 PHE B CA 1
ATOM 1326 C C . PHE B 1 74 ? 2.76 10.031 4.812 1 98.44 74 PHE B C 1
ATOM 1328 O O . PHE B 1 74 ? 2.285 9.383 3.875 1 98.44 74 PHE B O 1
ATOM 1335 N N . ASN B 1 75 ? 2.039 10.703 5.766 1 98 75 ASN B N 1
ATOM 1336 C CA . ASN B 1 75 ? 0.606 10.82 5.512 1 98 75 ASN B CA 1
ATOM 1337 C C . ASN B 1 75 ? 0.081 12.203 5.883 1 98 75 ASN B C 1
ATOM 1339 O O . ASN B 1 75 ? 0.831 13.039 6.387 1 98 75 ASN B O 1
ATOM 1343 N N . ASP B 1 76 ? -1.218 12.484 5.562 1 97.62 76 ASP B N 1
ATOM 1344 C CA . ASP B 1 76 ? -1.772 13.828 5.746 1 97.62 76 ASP B CA 1
ATOM 1345 C C . ASP B 1 76 ? -2.215 14.047 7.191 1 97.62 76 ASP B C 1
ATOM 1347 O O . ASP B 1 76 ? -2.658 15.133 7.551 1 97.62 76 ASP B O 1
ATOM 1351 N N . ALA B 1 77 ? -2.039 13.07 8.078 1 97.25 77 ALA B N 1
ATOM 1352 C CA . ALA B 1 77 ? -2.186 13.242 9.523 1 97.25 77 ALA B CA 1
ATOM 1353 C C . ALA B 1 77 ? -0.876 13.695 10.156 1 97.25 77 ALA B C 1
ATOM 1355 O O . ALA B 1 77 ? -0.749 13.719 11.383 1 97.25 77 ALA B O 1
ATOM 1356 N N . ALA B 1 78 ? 0.124 13.898 9.266 1 98.5 78 ALA B N 1
ATOM 1357 C CA . ALA B 1 78 ? 1.371 14.562 9.633 1 98.5 78 ALA B CA 1
ATOM 1358 C C . ALA B 1 78 ? 2.416 13.547 10.094 1 98.5 78 ALA B C 1
ATOM 1360 O O . ALA B 1 78 ? 3.449 13.93 10.656 1 98.5 78 ALA B O 1
ATOM 1361 N N . TYR B 1 79 ? 2.152 12.281 9.922 1 97.88 79 TYR B N 1
ATOM 1362 C CA . TYR B 1 79 ? 3.129 11.266 10.305 1 97.88 79 TYR B CA 1
ATOM 1363 C C . TYR B 1 79 ? 4.074 10.953 9.148 1 97.88 79 TYR B C 1
ATOM 1365 O O . TYR B 1 79 ? 3.699 11.078 7.98 1 97.88 79 TYR B O 1
ATOM 1373 N N . TRP B 1 80 ? 5.266 10.602 9.438 1 98.06 80 TRP B N 1
ATOM 1374 C CA . TRP B 1 80 ? 6.242 10.055 8.508 1 98.06 80 TRP B CA 1
ATOM 1375 C C . TRP B 1 80 ? 6.961 8.852 9.117 1 98.06 80 TRP B C 1
ATOM 1377 O O . TRP B 1 80 ? 7.02 8.711 10.336 1 98.06 80 TRP B O 1
ATOM 1387 N N . MET B 1 81 ? 7.457 8.008 8.305 1 96.94 81 MET B N 1
ATOM 1388 C CA . MET B 1 81 ? 8.266 6.867 8.742 1 96.94 81 MET B CA 1
ATOM 1389 C C . MET B 1 81 ? 9.508 6.715 7.879 1 96.94 81 MET B C 1
ATOM 1391 O O . MET B 1 81 ? 9.469 6.973 6.676 1 96.94 81 MET B O 1
ATOM 1395 N N . LEU B 1 82 ? 10.586 6.289 8.492 1 96.44 82 LEU B N 1
ATOM 1396 C CA . LEU B 1 82 ? 11.812 5.957 7.777 1 96.44 82 LEU B CA 1
ATOM 1397 C C . LEU B 1 82 ? 11.781 4.516 7.281 1 96.44 82 LEU B C 1
ATOM 1399 O O . LEU B 1 82 ? 10.844 3.771 7.586 1 96.44 82 LEU B O 1
ATOM 1403 N N . GLU B 1 83 ? 12.734 4.176 6.473 1 93.38 83 GLU B N 1
ATOM 1404 C CA . GLU B 1 83 ? 12.828 2.814 5.953 1 93.38 83 GLU B CA 1
ATOM 1405 C C . GLU B 1 83 ? 12.586 1.787 7.055 1 93.38 83 GLU B C 1
ATOM 1407 O O . GLU B 1 83 ? 13.219 1.845 8.117 1 93.38 83 GLU B O 1
ATOM 1412 N N . PRO B 1 84 ? 11.719 0.94 6.746 1 90.06 84 PRO B N 1
ATOM 1413 C CA . PRO B 1 84 ? 11.367 0.014 7.828 1 90.06 84 PRO B CA 1
ATOM 1414 C C . PRO B 1 84 ? 12.336 -1.163 7.934 1 90.06 84 PRO B C 1
ATOM 1416 O O . PRO B 1 84 ? 13.008 -1.501 6.957 1 90.06 84 PRO B O 1
ATOM 1419 N N . PRO B 1 85 ? 12.336 -1.728 9.156 1 88.12 85 PRO B N 1
ATOM 1420 C CA . PRO B 1 85 ? 13.117 -2.959 9.312 1 88.12 85 PRO B CA 1
ATOM 1421 C C . PRO B 1 85 ? 12.469 -4.156 8.625 1 88.12 85 PRO B C 1
ATOM 1423 O O . PRO B 1 85 ? 11.336 -4.066 8.156 1 88.12 85 PRO B O 1
ATOM 1426 N N . ALA B 1 86 ? 13.18 -5.227 8.641 1 83.62 86 ALA B N 1
ATOM 1427 C CA . ALA B 1 86 ? 12.703 -6.457 8.016 1 83.62 86 ALA B CA 1
ATOM 1428 C C . ALA B 1 86 ? 11.445 -6.977 8.711 1 83.62 86 ALA B C 1
ATOM 1430 O O . ALA B 1 86 ? 10.656 -7.711 8.109 1 83.62 86 ALA B O 1
ATOM 1431 N N . THR B 1 87 ? 11.258 -6.566 9.922 1 83.5 87 THR B N 1
ATOM 1432 C CA . THR B 1 87 ? 10.156 -7.059 10.742 1 83.5 87 THR B CA 1
ATOM 1433 C C . THR B 1 87 ? 8.898 -6.219 10.523 1 83.5 87 THR B C 1
ATOM 1435 O O . THR B 1 87 ? 7.871 -6.457 11.156 1 83.5 87 THR B O 1
ATOM 1438 N N . PHE B 1 88 ? 8.953 -5.281 9.688 1 88.94 88 PHE B N 1
ATOM 1439 C CA . PHE B 1 88 ? 7.812 -4.422 9.414 1 88.94 88 PHE B CA 1
ATOM 1440 C C . PHE B 1 88 ? 6.594 -5.246 9.016 1 88.94 88 PHE B C 1
ATOM 1442 O O . PHE B 1 88 ? 6.672 -6.074 8.102 1 88.94 88 PHE B O 1
ATOM 1449 N N . ALA B 1 89 ? 5.477 -4.953 9.688 1 88.56 89 ALA B N 1
ATOM 1450 C CA . ALA B 1 89 ? 4.266 -5.75 9.531 1 88.56 89 ALA B CA 1
ATOM 1451 C C . ALA B 1 89 ? 3.457 -5.281 8.32 1 88.56 89 ALA B C 1
ATOM 1453 O O . ALA B 1 89 ? 2.434 -5.883 7.98 1 88.56 89 ALA B O 1
ATOM 1454 N N . GLY B 1 90 ? 3.869 -4.215 7.68 1 93.81 90 GLY B N 1
ATOM 1455 C CA . GLY B 1 90 ? 3.264 -3.834 6.414 1 93.81 90 GLY B CA 1
ATOM 1456 C C . GLY B 1 90 ? 2.131 -2.836 6.57 1 93.81 90 GLY B C 1
ATOM 1457 O O . GLY B 1 90 ? 2.133 -2.027 7.504 1 93.81 90 GLY B O 1
ATOM 1458 N N . PHE B 1 91 ? 1.264 -2.73 5.574 1 96.25 91 PHE B N 1
ATOM 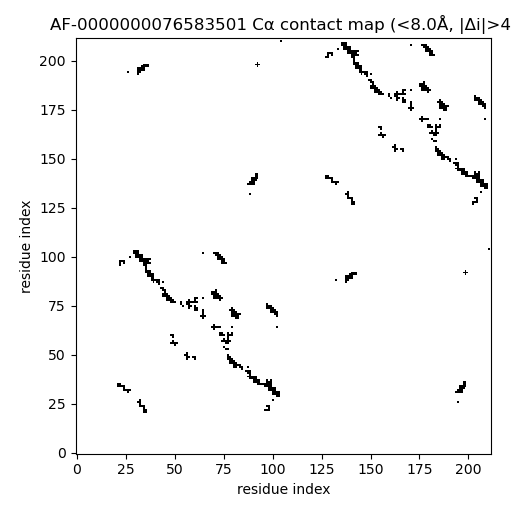1459 C CA . PHE B 1 91 ? 0.171 -1.77 5.484 1 96.25 91 PHE B CA 1
ATOM 1460 C C . PHE B 1 91 ? -1.175 -2.461 5.668 1 96.25 91 PHE B C 1
ATOM 1462 O O . PHE B 1 91 ? -1.304 -3.658 5.406 1 96.25 91 PHE B O 1
ATOM 1469 N N . TYR B 1 92 ? -2.15 -1.712 6.094 1 95.31 92 TYR B N 1
ATOM 1470 C CA . TYR B 1 92 ? -3.502 -2.207 6.324 1 95.31 92 TYR B CA 1
ATOM 1471 C C . TYR B 1 92 ? -4.539 -1.14 5.996 1 95.31 92 TYR B C 1
ATOM 1473 O O . TYR B 1 92 ? -4.234 0.055 6.008 1 95.31 92 TYR B O 1
ATOM 1481 N N . PRO B 1 93 ? -5.754 -1.562 5.691 1 95.81 93 PRO B N 1
ATOM 1482 C CA . PRO B 1 93 ? -6.824 -0.576 5.516 1 95.81 93 PRO B CA 1
ATOM 1483 C C . PRO B 1 93 ? -7.09 0.236 6.785 1 95.81 93 PRO B C 1
ATOM 1485 O O . PRO B 1 93 ? -7.164 -0.327 7.879 1 95.81 93 PRO B O 1
ATOM 1488 N N . TYR B 1 94 ? -7.172 1.467 6.578 1 94.12 94 TYR B N 1
ATOM 1489 C CA . TYR B 1 94 ? -7.48 2.391 7.66 1 94.12 94 TYR B CA 1
ATOM 1490 C C . TYR B 1 94 ? -8.961 2.764 7.656 1 94.12 94 TYR B C 1
ATOM 1492 O O . TYR B 1 94 ? -9.5 3.174 6.625 1 94.12 94 TYR B O 1
ATOM 1500 N N . ASP B 1 95 ? -9.562 2.508 8.773 1 89.94 95 ASP B N 1
ATOM 1501 C CA . ASP B 1 95 ? -10.969 2.879 8.914 1 89.94 95 ASP B CA 1
ATOM 1502 C C . ASP B 1 95 ? -11.117 4.387 9.102 1 89.94 95 ASP B C 1
ATOM 1504 O O . ASP B 1 95 ? -11.133 4.879 10.227 1 89.94 95 ASP B O 1
ATOM 1508 N N . GLY B 1 96 ? -11.125 5.148 8.195 1 90.75 96 GLY B N 1
ATOM 1509 C CA . GLY B 1 96 ? -11.203 6.602 8.148 1 90.75 96 GLY B CA 1
ATOM 1510 C C . GLY B 1 96 ? -10.633 7.184 6.867 1 90.75 96 GLY B C 1
ATOM 1511 O O . GLY B 1 96 ? -10.469 6.469 5.875 1 90.75 96 GLY B O 1
ATOM 1512 N N . GLU B 1 97 ? -10.5 8.492 6.844 1 94 97 GLU B N 1
ATOM 1513 C CA . GLU B 1 97 ? -9.914 9.195 5.711 1 94 97 GLU B CA 1
ATOM 1514 C C . GLU B 1 97 ? -8.43 9.477 5.941 1 94 97 GLU B C 1
ATOM 1516 O O . GLU B 1 97 ? -8.07 10.188 6.883 1 94 97 GLU B O 1
ATOM 1521 N N . LEU B 1 98 ? -7.621 8.875 5.168 1 97.19 98 LEU B N 1
ATOM 1522 C CA . LEU B 1 98 ? -6.176 9.039 5.293 1 97.19 98 LEU B CA 1
ATOM 1523 C C . LEU B 1 98 ? -5.496 8.93 3.932 1 97.19 98 LEU B C 1
ATOM 1525 O O . LEU B 1 98 ? -5.746 7.977 3.186 1 97.19 98 LEU B O 1
ATOM 1529 N N . CYS B 1 99 ? -4.738 9.914 3.617 1 97.94 99 CYS B N 1
ATOM 1530 C CA . CYS B 1 99 ? -3.857 9.812 2.459 1 97.94 99 CYS B CA 1
ATOM 1531 C C . CYS B 1 99 ? -2.438 9.461 2.885 1 97.94 99 CYS B C 1
ATOM 1533 O O . CYS B 1 99 ? -1.776 10.25 3.564 1 97.94 99 CYS B O 1
ATOM 1535 N N . THR B 1 100 ? -2.025 8.305 2.52 1 98.25 100 THR B N 1
ATOM 1536 C CA . THR B 1 100 ? -0.652 7.871 2.742 1 98.25 100 THR B CA 1
ATOM 1537 C C . THR B 1 100 ? 0.13 7.855 1.432 1 98.25 100 THR B C 1
ATOM 1539 O O . THR B 1 100 ? -0.412 7.496 0.384 1 98.25 100 THR B O 1
ATOM 1542 N N . TYR B 1 101 ? 1.352 8.266 1.52 1 97.81 101 TYR B N 1
ATOM 1543 C CA . TYR B 1 101 ? 2.229 8.375 0.359 1 97.81 101 TYR B CA 1
ATOM 1544 C C . TYR B 1 101 ? 3.549 7.652 0.607 1 97.81 101 TYR B C 1
ATOM 1546 O O . TYR B 1 101 ? 4.285 7.996 1.535 1 97.81 101 TYR B O 1
ATOM 1554 N N . MET B 1 102 ? 3.77 6.672 -0.211 1 96.56 102 MET B N 1
ATOM 1555 C CA . MET B 1 102 ? 5.016 5.914 -0.132 1 96.56 102 MET B CA 1
ATOM 1556 C C . MET B 1 102 ? 6.031 6.426 -1.147 1 96.56 102 MET B C 1
ATOM 1558 O O . MET B 1 102 ? 5.715 6.562 -2.332 1 96.56 102 MET B O 1
ATOM 1562 N N . LYS B 1 103 ? 7.219 6.602 -0.704 1 94.44 103 LYS B N 1
ATOM 1563 C CA . LYS B 1 103 ? 8.25 7.18 -1.562 1 94.44 103 LYS B CA 1
ATOM 1564 C C . LYS B 1 103 ? 8.734 6.168 -2.594 1 94.44 103 LYS B C 1
ATOM 1566 O O . LYS B 1 103 ? 9.039 5.02 -2.252 1 94.44 103 LYS B O 1
ATOM 1571 N N . ILE B 1 104 ? 8.758 6.598 -3.842 1 87.25 104 ILE B N 1
ATOM 1572 C CA . ILE B 1 104 ? 9.328 5.781 -4.906 1 87.25 104 ILE B CA 1
ATOM 1573 C C . ILE B 1 104 ? 10.852 5.859 -4.855 1 87.25 104 ILE B C 1
ATOM 1575 O O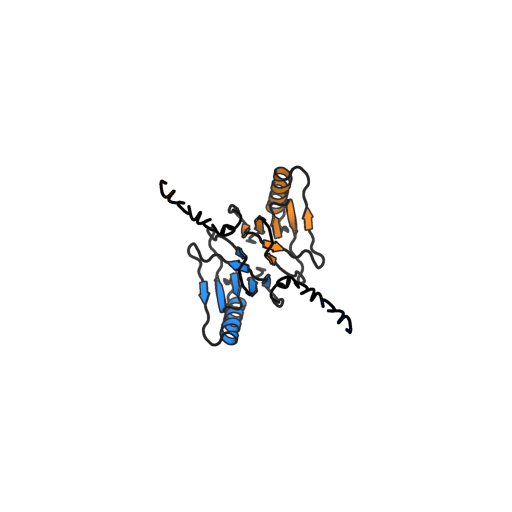 . ILE B 1 104 ? 11.43 6.949 -4.898 1 87.25 104 ILE B O 1
ATOM 1579 N N . LYS B 1 105 ? 11.508 4.719 -4.609 1 77.56 105 LYS B N 1
ATOM 1580 C CA . LYS B 1 105 ? 12.969 4.723 -4.637 1 77.56 105 LYS B CA 1
ATOM 1581 C C . LYS B 1 105 ? 13.492 4.613 -6.066 1 77.56 105 LYS B C 1
ATOM 1583 O O . LYS B 1 105 ? 12.977 3.82 -6.863 1 77.56 105 LYS B O 1
ATOM 1588 N N . LYS B 1 106 ? 14.297 5.582 -6.562 1 61.91 106 LYS B N 1
ATOM 1589 C CA . LYS B 1 106 ? 14.961 5.566 -7.863 1 61.91 106 LYS B CA 1
ATOM 1590 C C . LYS B 1 106 ? 16.297 4.82 -7.789 1 61.91 106 LYS B C 1
ATOM 1592 O O . LYS B 1 106 ? 16.953 4.812 -6.746 1 61.91 106 LYS B O 1
#

Secondary structure (DSSP, 8-state):
----------------------------TTEEEEETEEE---SS--EEE--SSHHHHHHHHHHHHHH-TTEEEEETTSEEEES--TT---EEE-SS--EEEEEPP-/----------------------------TTEEEEETEEE---SS--EEE--SSHHHHHHHHHHHHHH-TTEEEEETTSEEEE---TT---EEE-SS--EEEEEPP-